Protein AF-A0A3P1XP24-F1 (afdb_monomer)

Structure (mmCIF, N/CA/C/O backbone):
data_AF-A0A3P1XP24-F1
#
_entry.id   AF-A0A3P1XP24-F1
#
loop_
_atom_site.group_PDB
_atom_site.id
_atom_site.type_symbol
_atom_site.label_atom_id
_atom_site.label_alt_id
_atom_site.label_comp_id
_atom_site.label_asym_id
_atom_site.label_entity_id
_atom_site.label_seq_id
_atom_site.pdbx_PDB_ins_code
_atom_site.Cartn_x
_atom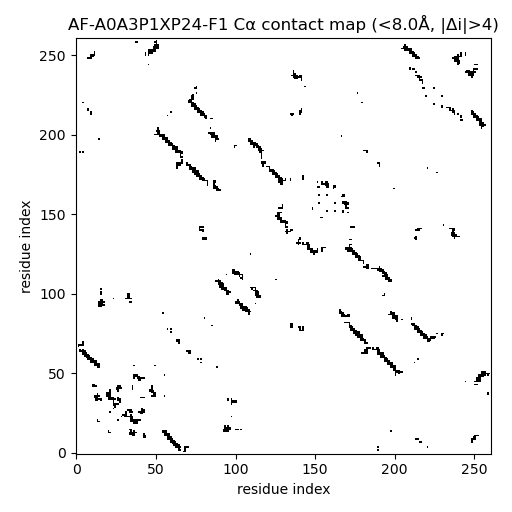_site.Cartn_y
_atom_site.Cartn_z
_atom_site.occupancy
_atom_site.B_iso_or_equiv
_atom_site.auth_seq_id
_atom_site.auth_comp_id
_atom_site.auth_asym_id
_atom_site.auth_atom_id
_atom_site.pdbx_PDB_model_num
ATOM 1 N N . MET A 1 1 ? 17.960 14.093 -18.325 1.00 39.25 1 MET A N 1
ATOM 2 C CA . MET A 1 1 ? 18.417 13.692 -16.977 1.00 39.25 1 MET A CA 1
ATOM 3 C C . MET A 1 1 ? 18.695 12.197 -17.023 1.00 39.25 1 MET A C 1
ATOM 5 O O . MET A 1 1 ? 17.823 11.461 -17.463 1.00 39.25 1 MET A O 1
ATOM 9 N N . VAL A 1 2 ? 19.906 11.766 -16.669 1.00 44.31 2 VAL A N 1
ATOM 10 C CA . VAL A 1 2 ? 20.265 10.343 -16.556 1.00 44.31 2 VAL A CA 1
ATOM 11 C C . VAL A 1 2 ? 20.116 9.990 -15.078 1.00 44.31 2 VAL A C 1
ATOM 13 O O . VAL A 1 2 ? 21.017 10.259 -14.292 1.00 44.31 2 VAL A O 1
ATOM 16 N N . SER A 1 3 ? 18.950 9.486 -14.683 1.00 55.28 3 SER A N 1
ATOM 17 C CA . SER A 1 3 ? 18.715 9.005 -13.317 1.00 55.28 3 SER A CA 1
ATOM 18 C C . SER A 1 3 ? 18.938 7.497 -13.276 1.00 55.28 3 SER A C 1
ATOM 20 O O . SER A 1 3 ? 18.581 6.792 -14.226 1.00 55.28 3 SER A O 1
ATOM 22 N N . ALA A 1 4 ? 19.549 6.999 -12.200 1.00 53.91 4 ALA A N 1
ATOM 23 C CA . ALA A 1 4 ? 19.631 5.563 -11.969 1.00 53.91 4 ALA A CA 1
ATOM 24 C C . ALA A 1 4 ? 18.207 4.993 -11.801 1.00 53.91 4 ALA A C 1
ATOM 26 O O . ALA A 1 4 ? 17.378 5.649 -11.163 1.00 53.91 4 ALA A O 1
ATOM 27 N N . PRO A 1 5 ? 17.898 3.813 -12.369 1.00 61.00 5 PRO A N 1
ATOM 28 C CA . PRO A 1 5 ? 16.648 3.129 -12.070 1.00 61.00 5 PRO A CA 1
ATOM 29 C C . PRO A 1 5 ? 16.632 2.756 -10.589 1.00 61.00 5 PRO A C 1
ATOM 31 O O . P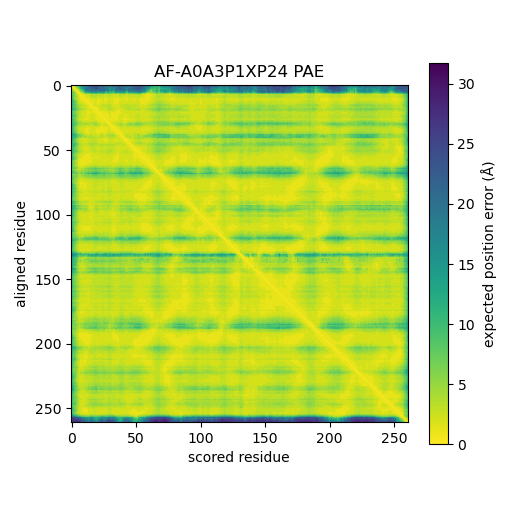RO A 1 5 ? 17.659 2.347 -10.040 1.00 61.00 5 PRO A O 1
ATOM 34 N N . GLY A 1 6 ? 15.479 2.882 -9.941 1.00 69.88 6 GLY A N 1
ATOM 35 C CA . GLY A 1 6 ? 15.371 2.497 -8.543 1.00 69.88 6 GLY A CA 1
ATOM 36 C C . GLY A 1 6 ? 14.717 3.517 -7.647 1.00 69.88 6 GLY A C 1
ATOM 37 O O . GLY A 1 6 ? 15.132 4.668 -7.560 1.00 69.88 6 GLY 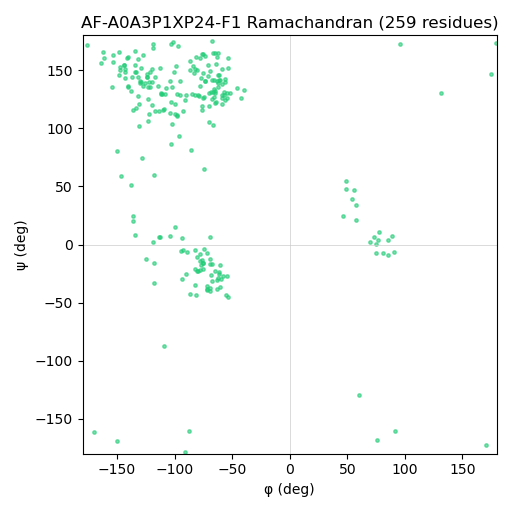A O 1
ATOM 38 N N . GLY A 1 7 ? 13.761 3.034 -6.873 1.00 86.44 7 GLY A N 1
ATOM 39 C CA . GLY A 1 7 ? 13.280 3.726 -5.700 1.00 86.44 7 GLY A CA 1
ATOM 40 C C . GLY A 1 7 ? 12.111 2.984 -5.094 1.00 86.44 7 GLY A C 1
ATOM 41 O O . GLY A 1 7 ? 11.306 2.362 -5.786 1.00 86.44 7 GLY A O 1
ATOM 42 N N . PHE A 1 8 ? 12.033 3.062 -3.780 1.00 94.19 8 PHE A N 1
ATOM 43 C CA . PHE A 1 8 ? 10.881 2.616 -3.035 1.00 94.19 8 PHE A CA 1
ATOM 44 C C . PHE A 1 8 ? 10.608 3.649 -1.959 1.00 94.19 8 PHE A C 1
ATOM 46 O O . PHE A 1 8 ? 11.518 4.098 -1.260 1.00 94.19 8 PHE A O 1
ATOM 53 N N . THR A 1 9 ? 9.358 4.064 -1.841 1.00 93.12 9 THR A N 1
ATOM 54 C CA . THR A 1 9 ? 8.937 4.895 -0.725 1.00 93.12 9 THR A CA 1
ATOM 55 C C . THR A 1 9 ? 7.537 4.514 -0.311 1.00 93.12 9 THR A C 1
ATOM 57 O O . THR A 1 9 ? 6.749 4.003 -1.104 1.00 93.12 9 THR A O 1
ATOM 60 N N . LYS A 1 10 ? 7.238 4.774 0.954 1.00 95.38 10 LYS A N 1
ATOM 61 C CA . LYS A 1 10 ? 5.957 4.452 1.547 1.00 95.38 10 LYS A CA 1
ATOM 62 C C . LYS A 1 10 ? 5.436 5.663 2.303 1.00 95.38 10 LYS A C 1
ATOM 64 O O . LYS A 1 10 ? 6.226 6.403 2.894 1.00 95.38 10 LYS A O 1
ATOM 69 N N . PHE A 1 11 ? 4.127 5.871 2.285 1.00 96.75 11 PHE A N 1
ATOM 70 C CA . PHE A 1 11 ? 3.465 6.950 3.019 1.00 96.75 11 PHE A CA 1
ATOM 71 C C . PHE A 1 11 ? 1.973 6.667 3.176 1.00 96.75 11 PHE A C 1
ATOM 73 O O . PHE A 1 11 ? 1.424 5.847 2.446 1.00 96.75 11 PHE A O 1
ATOM 80 N N . TYR A 1 12 ? 1.313 7.319 4.130 1.00 97.44 12 TYR A N 1
ATOM 81 C CA . TYR A 1 12 ? -0.151 7.320 4.171 1.00 97.44 12 TYR A CA 1
ATOM 82 C C . TYR A 1 12 ? -0.740 8.284 3.141 1.00 97.44 12 TYR A C 1
ATOM 84 O O . TYR A 1 12 ? -0.199 9.362 2.917 1.00 97.44 12 TYR A O 1
ATOM 92 N N . GLY A 1 13 ? -1.865 7.909 2.542 1.00 96.62 13 GLY A N 1
ATOM 93 C CA . GLY A 1 13 ? -2.656 8.718 1.618 1.00 96.62 13 GLY A CA 1
ATOM 94 C C . GLY A 1 13 ? -4.148 8.640 1.945 1.00 96.62 13 GLY A C 1
ATOM 95 O O . GLY A 1 13 ? -4.585 7.798 2.737 1.00 96.62 13 GLY A O 1
ATOM 96 N N . GLY A 1 14 ? -4.928 9.540 1.354 1.00 95.94 14 GLY A N 1
ATOM 97 C CA . GLY A 1 14 ? -6.386 9.468 1.374 1.00 95.94 14 GLY A CA 1
ATOM 98 C C . GLY A 1 14 ? -6.893 8.433 0.375 1.00 95.94 14 GLY A C 1
ATOM 99 O O . GLY A 1 14 ? -6.195 8.071 -0.569 1.00 95.94 14 GLY A O 1
ATOM 100 N N . VAL A 1 15 ? -8.130 7.970 0.539 1.00 95.44 15 VAL A N 1
ATOM 101 C CA . VAL A 1 15 ? -8.788 7.163 -0.498 1.00 95.44 15 VAL A CA 1
ATOM 102 C C . VAL A 1 15 ? -9.078 8.052 -1.709 1.00 95.44 15 VAL A C 1
ATOM 104 O O . VAL A 1 15 ? -9.617 9.143 -1.550 1.00 95.44 15 VAL A O 1
ATOM 107 N N . GLY A 1 16 ? -8.731 7.609 -2.920 1.00 94.06 16 GLY A N 1
ATOM 108 C CA . GLY A 1 16 ? -8.899 8.407 -4.138 1.00 94.06 16 GLY A CA 1
ATOM 109 C C . GLY A 1 16 ? -10.339 8.898 -4.331 1.00 94.06 16 GLY A C 1
ATOM 110 O O . GLY A 1 16 ? -11.277 8.103 -4.319 1.00 94.06 16 GLY A O 1
ATOM 111 N N . GLY A 1 17 ? -10.507 10.211 -4.511 1.00 90.69 17 GLY A N 1
ATOM 112 C CA . GLY A 1 17 ? -11.818 10.833 -4.735 1.00 90.69 17 GLY A CA 1
ATOM 113 C C . GLY A 1 17 ? -12.730 10.903 -3.504 1.00 90.69 17 GLY A C 1
ATOM 114 O O . GLY A 1 17 ? -13.882 11.304 -3.647 1.00 90.69 17 GLY A O 1
ATOM 115 N N . ALA A 1 18 ? -12.247 10.529 -2.314 1.00 92.94 18 ALA A N 1
ATOM 116 C CA . ALA A 1 18 ? -13.009 10.676 -1.080 1.00 92.94 18 ALA A CA 1
ATOM 117 C C . ALA A 1 18 ? -13.204 12.155 -0.710 1.00 92.94 18 ALA A C 1
ATOM 119 O O . ALA A 1 18 ? -12.305 12.986 -0.868 1.00 92.94 18 ALA A O 1
ATOM 120 N N . GLU A 1 19 ? -14.394 12.473 -0.204 1.00 90.25 19 GLU A N 1
ATOM 121 C CA . GLU A 1 19 ? -14.725 13.808 0.288 1.00 90.25 19 GLU A CA 1
ATOM 122 C C . GLU A 1 19 ? -13.840 14.195 1.482 1.00 90.25 19 GLU A C 1
ATOM 124 O O . GLU A 1 19 ? -13.438 13.353 2.286 1.00 90.25 19 GLU A O 1
ATOM 129 N N . GLY A 1 20 ? -13.507 15.484 1.585 1.00 90.69 20 GLY A N 1
ATOM 130 C CA . GLY A 1 20 ? -12.682 16.011 2.674 1.00 90.69 20 GLY A CA 1
ATOM 131 C C . GLY A 1 20 ? -11.190 15.682 2.564 1.00 90.69 20 GLY A C 1
ATOM 132 O O . GLY A 1 20 ? -10.420 16.099 3.429 1.00 90.69 20 GLY A O 1
ATOM 133 N N . ASN A 1 21 ? -10.759 14.971 1.516 1.00 94.44 21 ASN A N 1
ATOM 134 C CA . ASN A 1 21 ? -9.342 14.777 1.233 1.00 94.44 21 ASN A CA 1
ATOM 135 C C . ASN A 1 21 ? -8.612 16.117 1.089 1.00 94.44 21 ASN A C 1
ATOM 137 O O . ASN A 1 21 ? -9.101 17.071 0.478 1.00 94.44 21 ASN A O 1
ATOM 141 N N . VAL A 1 22 ? -7.379 16.147 1.585 1.00 94.88 22 VAL A N 1
ATOM 142 C CA . VAL A 1 22 ? -6.468 17.270 1.381 1.00 94.88 22 VAL A CA 1
ATOM 143 C C . VAL A 1 22 ? -5.938 17.199 -0.053 1.00 94.88 22 VAL A C 1
ATOM 145 O O . VAL A 1 22 ? -5.378 16.165 -0.430 1.00 94.88 22 VAL A O 1
ATOM 148 N N . PRO A 1 23 ? -6.056 18.268 -0.861 1.00 94.69 23 PRO A N 1
ATOM 149 C CA . PRO A 1 23 ? -5.620 18.232 -2.252 1.00 94.69 23 PRO A CA 1
ATOM 150 C C . PRO A 1 23 ? -4.145 17.838 -2.399 1.00 94.69 23 PRO A C 1
ATOM 152 O O . PRO A 1 23 ? -3.284 18.349 -1.678 1.00 94.69 23 PRO A O 1
ATOM 155 N N . ALA A 1 24 ? -3.817 17.020 -3.402 1.00 95.06 24 ALA A N 1
ATOM 156 C CA . ALA A 1 24 ? -2.445 16.568 -3.654 1.00 95.06 24 ALA A CA 1
ATOM 157 C C . ALA A 1 24 ? -1.405 17.698 -3.795 1.00 95.06 24 ALA A C 1
ATOM 159 O O . ALA A 1 24 ? -0.234 17.485 -3.504 1.00 95.06 24 ALA A O 1
ATOM 160 N N . ALA A 1 25 ? -1.802 18.901 -4.225 1.00 94.31 25 ALA A N 1
ATOM 161 C CA . ALA A 1 25 ? -0.897 20.055 -4.306 1.00 94.31 25 ALA A CA 1
ATOM 162 C C . ALA A 1 25 ? -0.432 20.558 -2.932 1.00 94.31 25 ALA A C 1
ATOM 164 O O . ALA A 1 25 ? 0.687 21.046 -2.800 1.00 94.31 25 ALA A O 1
ATOM 165 N N . GLN A 1 26 ? -1.279 20.407 -1.917 1.00 94.69 26 GLN A N 1
ATOM 166 C CA . GLN A 1 26 ? -0.963 20.725 -0.530 1.00 94.69 26 GLN A CA 1
ATOM 167 C C . GLN A 1 26 ? -0.289 19.537 0.161 1.00 94.69 26 GLN A C 1
ATOM 169 O O . GLN A 1 26 ? 0.694 19.717 0.874 1.00 94.69 26 GLN A O 1
ATOM 174 N N . PHE A 1 27 ? -0.787 18.322 -0.079 1.00 95.75 27 PHE A N 1
ATOM 175 C CA . PHE A 1 27 ? -0.263 17.120 0.563 1.00 95.75 27 PHE A CA 1
ATOM 176 C C . PHE A 1 27 ? 1.117 16.709 0.030 1.00 95.75 27 PHE A C 1
ATOM 178 O O . PHE A 1 27 ? 1.990 16.298 0.791 1.00 95.75 27 PHE A O 1
ATOM 185 N N . MET A 1 28 ? 1.346 16.855 -1.274 1.00 94.62 28 MET A N 1
ATOM 186 C CA . MET A 1 28 ? 2.616 16.575 -1.947 1.00 94.62 28 MET A CA 1
ATOM 187 C C . MET A 1 28 ? 3.039 17.782 -2.802 1.00 94.62 28 MET A C 1
ATOM 189 O O . MET A 1 28 ? 2.924 17.750 -4.035 1.00 94.62 28 MET A O 1
ATOM 193 N N . PRO A 1 29 ? 3.526 18.871 -2.174 1.00 92.88 29 PRO A N 1
ATOM 194 C CA . PRO A 1 29 ? 3.965 20.057 -2.901 1.00 92.88 29 PRO A CA 1
ATOM 195 C C . PRO A 1 29 ? 5.080 19.710 -3.894 1.00 92.88 29 PRO A C 1
ATOM 197 O O . PRO A 1 29 ? 6.085 19.106 -3.524 1.00 92.88 29 PRO A O 1
ATOM 200 N N . GLY A 1 30 ? 4.887 20.069 -5.165 1.00 88.94 30 GLY A N 1
ATOM 201 C CA . GLY A 1 30 ? 5.836 19.786 -6.251 1.00 88.94 30 GLY A CA 1
ATOM 202 C C . GLY A 1 30 ? 5.776 18.368 -6.837 1.00 88.94 30 GLY A C 1
ATOM 203 O O . GLY A 1 30 ? 6.409 18.122 -7.859 1.00 88.94 30 GLY A O 1
ATOM 204 N N . ASP A 1 31 ? 4.996 17.455 -6.250 1.00 87.88 31 ASP A N 1
ATOM 205 C CA . ASP A 1 31 ? 4.831 16.072 -6.722 1.00 87.88 31 ASP A CA 1
ATOM 206 C C . ASP A 1 31 ? 3.403 15.574 -6.446 1.00 87.88 31 ASP A C 1
ATOM 208 O O . ASP A 1 31 ? 3.175 14.628 -5.700 1.00 87.88 31 ASP A O 1
ATOM 212 N N . SER A 1 32 ? 2.404 16.267 -6.992 1.00 93.62 32 SER A N 1
ATOM 213 C CA . SER A 1 32 ? 0.984 16.113 -6.638 1.00 93.62 32 SER A CA 1
ATOM 214 C C . SER A 1 32 ? 0.336 14.834 -7.195 1.00 93.62 32 SER A C 1
ATOM 216 O O . SER A 1 32 ? -0.555 14.898 -8.042 1.00 93.62 32 SER A O 1
ATOM 218 N N . GLN A 1 33 ? 0.790 13.667 -6.730 1.00 94.44 33 GLN A N 1
ATOM 219 C CA . GLN A 1 33 ? 0.404 12.342 -7.240 1.00 94.44 33 GLN A CA 1
ATOM 220 C C . GLN A 1 33 ? -0.754 11.694 -6.477 1.00 94.44 33 GLN A C 1
ATOM 222 O O . GLN A 1 33 ? -1.479 10.887 -7.057 1.00 94.44 33 GLN A O 1
ATOM 227 N N . VAL A 1 34 ? -0.889 11.999 -5.186 1.00 95.81 34 VAL A N 1
ATOM 228 C CA . VAL A 1 34 ? -1.812 11.342 -4.251 1.00 95.81 34 VAL A CA 1
ATOM 229 C C . VAL A 1 34 ? -2.411 12.407 -3.335 1.00 95.81 34 VAL A C 1
ATOM 231 O O . VAL A 1 34 ? -1.689 13.286 -2.860 1.00 95.81 34 VAL A O 1
ATOM 234 N N . ASP A 1 35 ? -3.717 12.338 -3.096 1.00 95.50 35 ASP A N 1
ATOM 235 C CA . ASP A 1 35 ? -4.395 13.202 -2.131 1.00 95.50 35 ASP A CA 1
ATOM 236 C C . ASP A 1 35 ? -4.106 12.755 -0.685 1.00 95.50 35 ASP A C 1
ATOM 238 O O . ASP A 1 35 ? -3.924 11.569 -0.393 1.00 95.50 35 ASP A O 1
ATOM 242 N N . GLY A 1 36 ? -4.059 13.711 0.240 1.00 95.25 36 GLY A N 1
ATOM 243 C CA . GLY A 1 36 ? -3.894 13.429 1.664 1.00 95.25 36 GLY A CA 1
ATOM 244 C C . GLY A 1 36 ? -5.215 13.011 2.312 1.00 95.25 36 GLY A C 1
ATOM 245 O O . GLY A 1 36 ? -6.272 13.482 1.881 1.00 95.25 36 GLY A O 1
ATOM 246 N N . PRO A 1 37 ? -5.193 12.172 3.362 1.00 93.75 37 PRO A N 1
ATOM 247 C CA . PRO A 1 37 ? -6.411 11.876 4.102 1.00 93.75 37 PRO A CA 1
ATOM 248 C C . PRO A 1 37 ? -6.958 13.142 4.792 1.00 93.75 37 PRO A C 1
ATOM 250 O O . PRO A 1 37 ? -6.177 14.057 5.083 1.00 93.75 37 PRO A O 1
ATOM 253 N N . PRO A 1 38 ? -8.272 13.211 5.079 1.00 90.69 38 PRO A N 1
ATOM 254 C CA . PRO A 1 38 ? -8.875 14.320 5.814 1.00 90.69 38 PRO A CA 1
ATOM 255 C C . PRO A 1 38 ? -8.080 14.720 7.061 1.00 90.69 38 PRO A C 1
ATOM 257 O O . PRO A 1 38 ? -7.632 13.863 7.819 1.00 90.69 38 PRO A O 1
ATOM 260 N N . GLY A 1 39 ? -7.879 16.026 7.254 1.00 84.06 39 GLY A N 1
ATOM 261 C CA . GLY A 1 39 ? -7.116 16.572 8.385 1.00 84.06 39 GLY A CA 1
ATOM 262 C C . GLY A 1 39 ? -5.591 16.462 8.269 1.00 84.06 39 GLY A C 1
ATOM 263 O O . GLY A 1 39 ? -4.877 16.828 9.200 1.00 84.06 39 GLY A O 1
ATOM 264 N N . SER A 1 40 ? -5.067 15.974 7.144 1.00 89.75 40 SER A N 1
ATOM 265 C CA . SER A 1 40 ? -3.621 15.905 6.917 1.00 89.75 40 SER A CA 1
ATOM 266 C C . SER A 1 40 ? -3.000 17.255 6.573 1.00 89.75 40 SER A C 1
ATOM 268 O O . SER A 1 40 ? -3.665 18.211 6.182 1.00 89.75 40 SER A O 1
ATOM 270 N N . THR A 1 41 ? -1.679 17.320 6.689 1.00 88.31 41 THR A N 1
ATOM 271 C CA . THR A 1 41 ? -0.891 18.474 6.256 1.00 88.31 41 THR A CA 1
ATOM 272 C C . THR A 1 41 ? -0.093 18.099 5.018 1.00 88.31 41 THR A C 1
ATOM 274 O O . THR A 1 41 ? -0.564 18.255 3.896 1.00 88.31 41 THR A O 1
ATOM 277 N N . ILE A 1 42 ? 1.095 17.549 5.231 1.00 93.69 42 ILE A N 1
ATOM 278 C CA . ILE A 1 42 ? 2.074 17.209 4.207 1.00 93.69 42 ILE A CA 1
ATOM 279 C C . ILE A 1 42 ? 2.413 15.722 4.322 1.00 93.69 42 ILE A C 1
ATOM 281 O O . ILE A 1 42 ? 2.434 15.142 5.416 1.00 93.69 42 ILE A O 1
ATOM 285 N N . ARG A 1 43 ? 2.689 15.088 3.185 1.00 94.12 43 ARG A N 1
ATOM 286 C CA . ARG A 1 43 ? 3.117 13.692 3.084 1.00 94.12 43 ARG A CA 1
ATOM 287 C C . ARG A 1 43 ? 4.307 13.444 4.008 1.00 94.12 43 ARG A C 1
ATOM 289 O O . ARG A 1 43 ? 5.299 14.166 3.927 1.00 94.12 43 ARG A O 1
ATOM 296 N N . ARG A 1 44 ? 4.226 12.379 4.818 1.00 91.12 44 ARG A N 1
ATOM 297 C CA . ARG A 1 44 ? 5.280 11.965 5.765 1.00 91.12 44 ARG A CA 1
ATOM 298 C C . ARG A 1 44 ? 5.697 13.088 6.723 1.00 91.12 44 ARG A C 1
ATOM 300 O O . ARG A 1 44 ? 6.875 13.265 6.999 1.00 91.12 44 ARG A O 1
ATOM 307 N N . SER A 1 45 ? 4.736 13.877 7.202 1.00 91.06 45 SER A N 1
ATOM 308 C CA . SER A 1 45 ? 4.979 14.853 8.271 1.00 91.06 45 SER A CA 1
ATOM 309 C C . SER A 1 45 ? 5.070 14.198 9.653 1.00 91.06 45 SER A C 1
ATOM 311 O O . SER A 1 45 ? 5.508 14.843 10.602 1.00 91.06 45 SER A O 1
ATOM 313 N N . GLY A 1 46 ? 4.572 12.963 9.793 1.00 88.06 46 GLY A N 1
ATOM 314 C CA . GLY A 1 46 ? 4.404 12.274 11.073 1.00 88.06 46 GLY A CA 1
ATOM 315 C C . GLY A 1 46 ? 3.311 12.856 11.975 1.00 88.06 46 GLY A C 1
ATOM 316 O O . GLY A 1 46 ? 3.145 12.358 13.088 1.00 88.06 46 GLY A O 1
ATOM 317 N N . HIS A 1 47 ? 2.593 13.883 11.502 1.00 89.19 47 HIS A N 1
ATOM 318 C CA . HIS A 1 47 ? 1.538 14.612 12.217 1.00 89.19 47 HIS A CA 1
ATOM 319 C C . HIS A 1 47 ? 0.174 14.522 11.519 1.00 89.19 47 HIS A C 1
ATOM 321 O O . HIS A 1 47 ? -0.788 15.141 11.963 1.00 89.19 47 HIS A O 1
ATOM 327 N N . ASN A 1 48 ? 0.086 13.783 10.410 1.00 93.12 48 ASN A N 1
ATOM 328 C CA . ASN A 1 48 ? -1.194 13.509 9.768 1.00 93.12 48 ASN A CA 1
ATOM 329 C C . ASN A 1 48 ? -2.086 12.729 10.734 1.00 93.12 48 ASN A C 1
ATOM 331 O O . ASN A 1 48 ? -1.599 11.870 11.473 1.00 93.12 48 ASN A O 1
ATOM 335 N N . VAL A 1 49 ? -3.377 13.037 10.728 1.00 94.19 49 VAL A N 1
ATOM 336 C CA . VAL A 1 49 ? -4.349 12.456 11.653 1.00 94.19 49 VAL A CA 1
ATOM 337 C C . VAL A 1 49 ? -5.341 11.562 10.925 1.00 94.19 49 VAL A C 1
ATOM 339 O O . VAL A 1 49 ? -5.632 11.777 9.750 1.00 94.19 49 VAL A O 1
ATOM 342 N N . ALA A 1 50 ? -5.871 10.569 11.633 1.00 94.81 50 ALA A N 1
ATOM 343 C CA . ALA A 1 50 ? -6.998 9.778 11.161 1.00 94.81 50 ALA A CA 1
ATOM 344 C C . ALA A 1 50 ? -7.934 9.407 12.319 1.00 94.81 50 ALA A C 1
ATOM 346 O O . ALA A 1 50 ? -7.489 9.167 13.444 1.00 94.81 50 ALA A O 1
ATOM 347 N N . GLY A 1 51 ? -9.234 9.395 12.042 1.00 93.88 51 GLY A N 1
ATOM 348 C CA . GLY A 1 51 ? -10.285 9.175 13.029 1.00 93.88 51 GLY A CA 1
ATOM 349 C C . GLY A 1 51 ? -10.805 7.739 13.094 1.00 93.88 51 GLY A C 1
ATOM 350 O O . GLY A 1 51 ? -10.475 6.908 12.247 1.00 93.88 51 GLY A O 1
ATOM 351 N N . PRO A 1 52 ? -11.637 7.423 14.101 1.00 95.31 52 PRO A N 1
ATOM 352 C CA . PRO A 1 52 ? -12.193 6.086 14.294 1.00 95.31 52 PRO A CA 1
ATOM 353 C C . PRO A 1 52 ? -12.994 5.622 13.077 1.00 95.31 52 PRO A C 1
ATOM 355 O O . PRO A 1 52 ? -13.899 6.305 12.613 1.00 95.31 52 PRO A O 1
ATOM 358 N N . GLY A 1 53 ? -12.685 4.426 12.575 1.00 95.12 53 GLY A N 1
ATOM 359 C CA . GLY A 1 53 ? -13.383 3.824 11.440 1.00 95.12 53 GLY A CA 1
ATOM 360 C C . GLY A 1 53 ? -13.038 4.426 10.077 1.00 95.12 53 GLY A C 1
ATOM 361 O O . GLY A 1 53 ? -13.432 3.848 9.062 1.00 95.12 53 GLY A O 1
ATOM 362 N N . GLN A 1 54 ? -12.269 5.519 10.032 1.00 95.12 54 GLN A N 1
ATOM 363 C CA . GLN A 1 54 ? -11.772 6.096 8.789 1.00 95.12 54 GLN A CA 1
ATOM 364 C C . GLN A 1 54 ? -10.928 5.070 8.039 1.00 95.12 54 GLN A C 1
ATOM 366 O O . GLN A 1 54 ? -10.102 4.374 8.631 1.00 95.12 54 GLN A O 1
ATOM 371 N N . THR A 1 55 ? -11.110 4.998 6.723 1.00 96.56 55 THR A N 1
ATOM 372 C CA . THR A 1 55 ? -10.207 4.244 5.852 1.00 96.56 55 THR A CA 1
ATOM 373 C C . THR A 1 55 ? -9.206 5.194 5.215 1.00 96.56 55 THR A C 1
ATOM 375 O O . THR A 1 55 ? -9.578 6.217 4.643 1.00 96.56 55 THR A O 1
ATOM 378 N N . VAL A 1 56 ? -7.934 4.838 5.322 1.00 97.06 56 VAL A N 1
ATOM 379 C CA . VAL A 1 56 ? -6.805 5.494 4.662 1.00 97.06 56 VAL A CA 1
ATOM 380 C C . VAL A 1 56 ? -6.115 4.493 3.741 1.00 97.06 56 VAL A C 1
ATOM 382 O O . VAL A 1 56 ? -6.414 3.299 3.777 1.00 97.06 56 VAL A O 1
ATOM 385 N N . THR A 1 57 ? -5.156 4.948 2.943 1.00 98.00 57 THR A N 1
ATOM 386 C CA . THR A 1 57 ? -4.298 4.055 2.158 1.00 98.00 57 THR A CA 1
ATOM 387 C C . THR A 1 57 ? -2.871 4.073 2.692 1.00 98.00 57 THR A C 1
ATOM 389 O O . THR A 1 57 ? -2.288 5.150 2.807 1.00 98.00 57 THR A O 1
ATOM 392 N N . SER A 1 58 ? -2.268 2.910 2.948 1.00 98.06 58 SER A N 1
ATOM 393 C CA . SER A 1 58 ? -0.809 2.787 2.883 1.00 98.06 58 SER A CA 1
ATOM 394 C C . SER A 1 58 ? -0.416 2.725 1.412 1.00 98.06 58 SER A C 1
ATOM 396 O O . SER A 1 58 ? -0.842 1.826 0.688 1.00 98.06 58 SER A O 1
ATOM 398 N N . VAL A 1 59 ? 0.329 3.723 0.946 1.00 98.25 59 VAL A N 1
ATOM 399 C CA . VAL A 1 59 ? 0.782 3.821 -0.441 1.00 98.25 59 VAL A CA 1
ATOM 400 C C . VAL A 1 59 ? 2.222 3.348 -0.518 1.00 98.25 59 VAL A C 1
ATOM 402 O O . VAL A 1 59 ? 3.103 3.938 0.110 1.00 98.25 59 VAL A O 1
ATOM 405 N N . LEU A 1 60 ? 2.460 2.320 -1.329 1.00 98.44 60 LEU A N 1
ATOM 406 C CA . LEU A 1 60 ? 3.778 1.864 -1.745 1.00 98.44 60 LEU A CA 1
ATOM 407 C C . LEU A 1 60 ? 4.062 2.409 -3.145 1.00 98.44 60 LEU A C 1
ATOM 409 O O . LEU A 1 60 ? 3.420 2.020 -4.121 1.00 98.44 60 LEU A O 1
ATOM 413 N N . LEU A 1 61 ? 5.022 3.323 -3.241 1.00 96.81 61 LEU A N 1
ATOM 414 C CA . LEU A 1 61 ? 5.501 3.870 -4.502 1.00 96.81 61 LEU A CA 1
ATOM 415 C C . LEU A 1 61 ? 6.775 3.131 -4.913 1.00 96.81 61 LEU A C 1
ATOM 417 O O . LEU A 1 61 ? 7.829 3.290 -4.294 1.00 96.81 61 LEU A O 1
ATOM 421 N N . LEU A 1 62 ? 6.659 2.352 -5.984 1.00 96.44 62 LEU A N 1
ATOM 422 C CA . LEU A 1 62 ? 7.768 1.720 -6.683 1.00 96.44 62 LEU A CA 1
ATOM 423 C C . LEU A 1 62 ? 8.196 2.603 -7.860 1.00 96.44 62 LEU A C 1
ATOM 425 O O . LEU A 1 62 ? 7.372 3.004 -8.685 1.00 96.44 62 LEU A O 1
ATOM 429 N N . VAL A 1 63 ? 9.491 2.901 -7.936 1.00 94.06 63 VAL A N 1
ATOM 430 C CA . VAL A 1 63 ? 10.082 3.749 -8.974 1.00 94.06 63 VAL A CA 1
ATOM 431 C C . VAL A 1 63 ? 10.918 2.894 -9.919 1.00 94.06 63 VAL A C 1
ATOM 433 O O . VAL A 1 63 ? 11.917 2.303 -9.513 1.00 94.06 63 VAL A O 1
ATOM 436 N N . GLY A 1 64 ? 10.502 2.845 -11.182 1.00 90.31 64 GLY A N 1
ATOM 437 C CA . GLY A 1 64 ? 11.189 2.154 -12.266 1.00 90.31 64 GLY A CA 1
ATOM 438 C C . GLY A 1 64 ? 12.240 3.017 -12.970 1.00 90.31 64 GLY A C 1
ATOM 439 O O . GLY A 1 64 ? 12.726 4.019 -12.446 1.00 90.31 64 GLY A O 1
ATOM 440 N N . SER A 1 65 ? 12.603 2.613 -14.185 1.00 86.88 65 SER A N 1
ATOM 441 C CA . SER A 1 65 ? 13.531 3.335 -15.064 1.00 86.88 65 SER A CA 1
ATOM 442 C C . SER A 1 65 ? 12.867 4.480 -15.842 1.00 86.88 65 SER A C 1
ATOM 444 O O . SER A 1 65 ? 11.653 4.499 -16.027 1.00 86.88 65 SER A O 1
ATOM 446 N N . GLY A 1 66 ? 13.678 5.411 -16.355 1.00 87.75 66 GLY A N 1
ATOM 447 C CA . GLY A 1 66 ? 13.294 6.350 -17.421 1.00 87.75 66 GLY A CA 1
ATOM 448 C C . GLY A 1 66 ? 13.883 5.927 -18.774 1.00 87.75 66 GLY A C 1
ATOM 449 O O . GLY A 1 66 ? 14.706 5.015 -18.818 1.00 87.75 66 GLY A O 1
ATOM 450 N N . ILE A 1 67 ? 13.506 6.598 -19.872 1.00 86.88 67 ILE A N 1
ATOM 451 C CA . ILE A 1 67 ? 13.861 6.178 -21.252 1.00 86.88 67 ILE A CA 1
ATOM 452 C C . ILE A 1 67 ? 15.364 5.984 -21.444 1.00 86.88 67 ILE A C 1
ATOM 454 O O . ILE A 1 67 ? 15.787 4.991 -22.027 1.00 86.88 67 ILE A O 1
ATOM 458 N N . ALA A 1 68 ? 16.173 6.925 -20.949 1.00 84.06 68 ALA A N 1
ATOM 459 C CA . ALA A 1 68 ? 17.616 6.920 -21.182 1.00 84.06 68 ALA A CA 1
ATOM 460 C C . ALA A 1 68 ? 18.317 5.668 -20.623 1.00 84.06 68 ALA A C 1
ATOM 462 O O . ALA A 1 68 ? 19.369 5.297 -21.126 1.00 84.06 68 ALA A O 1
ATOM 463 N N . ASN A 1 69 ? 17.726 5.028 -19.607 1.00 82.81 69 ASN A N 1
ATOM 464 C CA . ASN A 1 69 ? 18.251 3.843 -18.932 1.00 82.81 69 ASN A CA 1
ATOM 465 C C . ASN A 1 69 ? 17.119 2.836 -18.675 1.00 82.81 69 ASN A C 1
ATOM 467 O O . ASN A 1 69 ? 16.911 2.431 -17.528 1.00 82.81 69 ASN A O 1
ATOM 471 N N . SER A 1 70 ? 16.343 2.498 -19.713 1.00 88.06 70 SER A N 1
ATOM 472 C CA . SER A 1 70 ? 15.242 1.537 -19.583 1.00 88.06 70 SER A CA 1
ATOM 473 C C . SER A 1 70 ? 15.758 0.205 -19.041 1.00 88.06 70 SER A C 1
ATOM 475 O O . SER A 1 70 ? 16.697 -0.375 -19.587 1.00 88.06 70 SER A O 1
ATOM 477 N N . ALA A 1 71 ? 15.164 -0.247 -17.943 1.00 89.56 71 ALA A N 1
ATOM 478 C CA . ALA A 1 71 ? 15.558 -1.458 -17.252 1.00 89.56 71 ALA A CA 1
ATOM 479 C C . ALA A 1 71 ? 14.325 -2.070 -16.572 1.00 89.56 71 ALA A C 1
ATOM 481 O O . ALA A 1 71 ? 14.122 -1.851 -15.380 1.00 89.56 71 ALA A O 1
ATOM 482 N N . PRO A 1 72 ? 13.461 -2.801 -17.295 1.00 91.19 72 PRO A N 1
ATOM 483 C CA . PRO A 1 72 ? 12.320 -3.476 -16.682 1.00 91.19 72 PRO A CA 1
ATOM 484 C C . PRO A 1 72 ? 12.784 -4.567 -15.714 1.00 91.19 72 PRO A C 1
ATOM 486 O O . PRO A 1 72 ? 13.941 -4.997 -15.732 1.00 91.19 72 PRO A O 1
ATOM 489 N N . GLY A 1 73 ? 11.884 -5.046 -14.863 1.00 94.38 73 GLY A N 1
ATOM 490 C CA . GLY A 1 73 ? 12.277 -5.953 -13.792 1.00 94.38 73 GLY A CA 1
ATOM 491 C C . GLY A 1 73 ? 11.131 -6.602 -13.034 1.00 94.38 73 GLY A C 1
ATOM 492 O O . GLY A 1 73 ? 9.993 -6.641 -13.500 1.00 94.38 73 GLY A O 1
ATOM 493 N N . GLN A 1 74 ? 11.449 -7.099 -11.843 1.00 96.75 74 GLN A N 1
ATOM 494 C CA . GLN A 1 74 ? 10.478 -7.615 -10.878 1.00 96.75 74 GLN A CA 1
ATOM 495 C C . GLN A 1 74 ? 10.775 -7.059 -9.487 1.00 96.75 74 GLN A C 1
ATOM 497 O O . GLN A 1 74 ? 11.936 -6.823 -9.128 1.00 96.75 74 GLN A O 1
ATOM 502 N N . ALA A 1 75 ? 9.719 -6.878 -8.706 1.00 97.06 75 ALA A N 1
ATOM 503 C CA . ALA A 1 75 ? 9.773 -6.414 -7.335 1.00 97.06 75 ALA A CA 1
ATOM 504 C C . ALA A 1 75 ? 8.879 -7.263 -6.432 1.00 97.06 75 ALA A C 1
ATOM 506 O O . ALA A 1 75 ? 7.820 -7.740 -6.837 1.00 97.06 75 ALA A O 1
ATOM 507 N N . LEU A 1 76 ? 9.306 -7.400 -5.183 1.00 97.50 76 LEU A N 1
ATOM 508 C CA . LEU A 1 76 ? 8.492 -7.866 -4.078 1.00 97.50 76 LEU A CA 1
ATOM 509 C C . LEU A 1 76 ? 8.408 -6.720 -3.073 1.00 97.50 76 LEU A C 1
ATOM 511 O O . LEU A 1 76 ? 9.425 -6.300 -2.519 1.00 97.50 76 LEU A O 1
ATOM 515 N N . LEU A 1 77 ? 7.203 -6.198 -2.882 1.00 98.06 77 LEU A N 1
ATOM 516 C CA . LEU A 1 77 ? 6.904 -5.114 -1.955 1.00 98.06 77 LEU A CA 1
ATOM 517 C C . LEU A 1 77 ? 6.231 -5.704 -0.722 1.00 98.06 77 LEU A C 1
ATOM 519 O O . LEU A 1 77 ? 5.400 -6.597 -0.853 1.00 98.06 77 LEU A O 1
ATOM 523 N N . CYS A 1 78 ? 6.562 -5.194 0.453 1.00 97.56 78 CYS A N 1
ATOM 524 C CA . CYS A 1 78 ? 5.970 -5.599 1.717 1.00 97.56 78 CYS A CA 1
ATOM 525 C C . CYS A 1 78 ? 5.430 -4.376 2.448 1.00 97.56 78 CYS A C 1
ATOM 527 O O . CYS A 1 78 ? 6.100 -3.343 2.486 1.00 97.56 78 CYS A O 1
ATOM 529 N N . ASP A 1 79 ? 4.261 -4.520 3.059 1.00 98.50 79 ASP A N 1
ATOM 530 C CA . ASP A 1 79 ? 3.702 -3.569 4.013 1.00 98.50 79 ASP A CA 1
ATOM 531 C C . ASP A 1 79 ? 3.258 -4.322 5.271 1.00 98.50 79 ASP A C 1
ATOM 533 O O . ASP A 1 79 ? 2.712 -5.425 5.180 1.00 98.50 79 ASP A O 1
ATOM 537 N N . ALA A 1 80 ? 3.525 -3.738 6.435 1.00 98.00 80 ALA A N 1
ATOM 538 C CA . ALA A 1 80 ? 3.282 -4.326 7.746 1.00 98.00 80 ALA A CA 1
ATOM 539 C C . ALA A 1 80 ? 2.757 -3.262 8.715 1.00 98.00 80 ALA A C 1
ATOM 541 O O . ALA A 1 80 ? 3.289 -2.150 8.772 1.00 98.00 80 ALA A O 1
ATOM 542 N N . TRP A 1 81 ? 1.730 -3.566 9.502 1.00 98.06 81 TRP A N 1
ATOM 543 C CA . TRP A 1 81 ? 1.137 -2.621 10.457 1.00 98.06 81 TRP A CA 1
ATOM 544 C C . TRP A 1 81 ? 0.745 -3.299 11.767 1.00 98.06 81 TRP A C 1
ATOM 546 O O . TRP A 1 81 ? 0.558 -4.513 11.840 1.00 98.06 81 TRP A O 1
ATOM 556 N N . ASP A 1 82 ? 0.578 -2.487 12.809 1.00 97.12 82 ASP A N 1
ATOM 557 C CA . ASP A 1 82 ? -0.007 -2.947 14.067 1.00 97.12 82 ASP A CA 1
ATOM 558 C C . ASP A 1 82 ? -1.507 -3.222 13.871 1.00 97.12 82 ASP A C 1
ATOM 560 O O . ASP A 1 82 ? -2.325 -2.297 13.770 1.00 97.12 82 ASP A O 1
ATOM 564 N N . ASN A 1 83 ? -1.882 -4.502 13.804 1.00 96.00 83 ASN A N 1
ATOM 565 C CA . ASN A 1 83 ? -3.262 -4.925 13.569 1.00 96.00 83 ASN A CA 1
ATOM 566 C C . ASN A 1 83 ? -4.198 -4.698 14.772 1.00 96.00 83 ASN A C 1
ATOM 568 O O . ASN A 1 83 ? -5.423 -4.790 14.641 1.00 96.00 83 ASN A O 1
ATOM 572 N N . ASN A 1 84 ? -3.657 -4.301 15.930 1.00 96.38 84 ASN A N 1
ATOM 573 C CA . ASN A 1 84 ? -4.462 -3.783 17.034 1.00 96.38 84 ASN A CA 1
ATOM 574 C C . ASN A 1 84 ? -4.925 -2.344 16.798 1.00 96.38 84 ASN A C 1
ATOM 576 O O . ASN A 1 84 ? -5.814 -1.882 17.513 1.00 96.38 84 ASN A O 1
ATOM 580 N N . LYS A 1 85 ? -4.358 -1.646 15.809 1.00 98.00 85 LYS A N 1
ATOM 581 C CA . LYS A 1 85 ? -4.640 -0.236 15.508 1.00 98.00 85 LYS A CA 1
ATOM 582 C C . LYS A 1 85 ? -5.236 -0.018 14.127 1.00 98.00 85 LYS A C 1
ATOM 584 O O . LYS A 1 85 ? -6.059 0.879 13.950 1.00 98.00 85 LYS A O 1
ATOM 589 N N . LEU A 1 86 ? -4.849 -0.842 13.162 1.00 98.38 86 LEU A N 1
ATOM 590 C CA . LEU A 1 86 ? -5.278 -0.754 11.770 1.00 98.38 86 LEU A CA 1
ATOM 591 C C . LEU A 1 86 ? -5.766 -2.123 11.295 1.00 98.38 86 LEU A C 1
ATOM 593 O O . LEU A 1 86 ? -5.180 -3.147 11.627 1.00 98.38 86 LEU A O 1
ATOM 597 N N . ASN A 1 87 ? -6.833 -2.169 10.507 1.00 98.56 87 ASN A N 1
ATOM 598 C CA . ASN A 1 87 ? -7.329 -3.412 9.916 1.00 98.56 87 ASN A CA 1
ATOM 599 C C . ASN A 1 87 ? -7.360 -3.290 8.398 1.00 98.56 87 ASN A C 1
ATOM 601 O O . ASN A 1 87 ? -7.746 -2.246 7.873 1.00 98.56 87 ASN A O 1
ATOM 605 N N . LEU A 1 88 ? -6.983 -4.357 7.694 1.00 98.81 88 LEU A N 1
ATOM 606 C CA . LEU A 1 88 ? -7.100 -4.390 6.241 1.00 98.81 88 LEU A CA 1
ATOM 607 C C . LEU A 1 88 ? -8.579 -4.270 5.857 1.00 98.81 88 LEU A C 1
ATOM 609 O O . LEU A 1 88 ? -9.424 -4.931 6.458 1.00 98.81 88 LEU A O 1
ATOM 613 N N . HIS A 1 89 ? -8.895 -3.439 4.866 1.00 98.69 89 HIS A N 1
ATOM 614 C CA . HIS A 1 89 ? -10.278 -3.142 4.502 1.00 98.69 89 HIS A CA 1
ATOM 615 C C . HIS A 1 89 ? -10.506 -3.276 2.991 1.00 98.69 89 HIS A C 1
ATOM 617 O O . HIS A 1 89 ? -10.150 -2.404 2.197 1.00 98.69 89 HIS A O 1
ATOM 623 N N . ALA A 1 90 ? -11.112 -4.387 2.576 1.00 98.50 90 ALA A N 1
ATOM 624 C CA . ALA A 1 90 ? -11.641 -4.542 1.227 1.00 98.50 90 ALA A CA 1
ATOM 625 C C . ALA A 1 90 ? -12.916 -3.716 1.055 1.00 98.50 90 ALA A C 1
ATOM 627 O O . ALA A 1 90 ? -13.757 -3.648 1.944 1.00 98.50 90 ALA A O 1
ATOM 628 N N . GLY A 1 91 ? -13.059 -3.105 -0.114 1.00 96.62 91 GLY A N 1
ATOM 629 C CA . GLY A 1 91 ? -14.194 -2.258 -0.440 1.00 96.62 91 GLY A CA 1
ATOM 630 C C . GLY A 1 91 ? -14.059 -1.677 -1.839 1.00 96.62 91 GLY A C 1
ATOM 631 O O . GLY A 1 91 ? -13.031 -1.845 -2.500 1.00 96.62 91 GLY A O 1
ATOM 632 N N . ASN A 1 92 ? -15.106 -0.995 -2.302 1.00 96.69 92 ASN A N 1
ATOM 633 C CA . ASN A 1 92 ? -15.094 -0.256 -3.563 1.00 96.69 92 ASN A CA 1
ATOM 634 C C . ASN A 1 92 ? -14.530 1.150 -3.334 1.00 96.69 92 ASN A C 1
ATOM 636 O O . ASN A 1 92 ? -15.268 2.119 -3.175 1.00 96.69 92 ASN A O 1
ATOM 640 N N . TRP A 1 93 ? -13.206 1.242 -3.300 1.00 96.25 93 TRP A N 1
ATOM 641 C CA . TRP A 1 93 ? -12.474 2.487 -3.128 1.00 96.25 93 TRP A CA 1
ATOM 642 C C . TRP A 1 93 ? -12.346 3.205 -4.470 1.00 96.25 93 TRP A C 1
ATOM 644 O O . TRP A 1 93 ? -11.950 2.610 -5.479 1.00 96.25 93 TRP A O 1
ATOM 654 N N . GLY A 1 94 ? -12.726 4.483 -4.475 1.00 91.81 94 GLY A N 1
ATOM 655 C CA . GLY A 1 94 ? -12.769 5.317 -5.669 1.00 91.81 94 GLY A CA 1
ATOM 656 C C . GLY A 1 94 ? -11.395 5.622 -6.266 1.00 91.81 94 GLY A C 1
ATOM 657 O O . GLY A 1 94 ? -10.344 5.278 -5.723 1.00 91.81 94 GLY A O 1
ATOM 658 N N . LYS A 1 95 ? -11.425 6.300 -7.415 1.00 94.50 95 LYS A N 1
ATOM 659 C CA . LYS A 1 95 ? -10.245 6.889 -8.053 1.00 94.50 95 LYS A CA 1
ATOM 660 C C . LYS A 1 95 ? -10.177 8.389 -7.764 1.00 94.50 95 LYS A C 1
ATOM 662 O O . LYS A 1 95 ? -11.205 9.052 -7.660 1.00 94.50 95 LYS A O 1
ATOM 667 N N . GLY A 1 96 ? -8.967 8.925 -7.689 1.00 91.69 96 GLY A N 1
ATOM 668 C CA . GLY A 1 96 ? -8.689 10.357 -7.702 1.00 91.69 96 GLY A CA 1
ATOM 669 C C . GLY A 1 96 ? -8.453 10.897 -9.116 1.00 91.69 96 GLY A C 1
ATOM 670 O O . GLY A 1 96 ? -8.505 10.175 -10.113 1.00 91.69 96 GLY A O 1
ATOM 671 N N . SER A 1 97 ? -8.155 12.194 -9.199 1.00 87.75 97 SER A N 1
ATOM 672 C CA . SER A 1 97 ? -7.793 12.881 -10.451 1.00 87.75 97 SER A CA 1
ATOM 673 C C . SER A 1 97 ? -6.289 12.855 -10.748 1.00 87.75 97 SER A C 1
ATOM 675 O O . SER A 1 97 ? -5.853 13.305 -11.808 1.00 87.75 97 SER A O 1
ATOM 677 N N . ARG A 1 98 ? -5.480 12.348 -9.810 1.00 93.69 98 ARG A N 1
ATOM 678 C CA . ARG A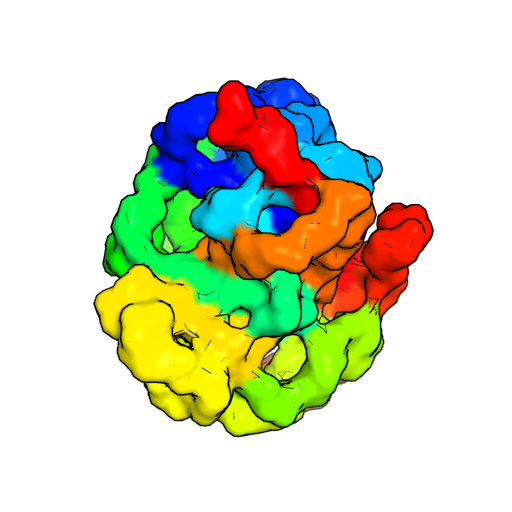 1 98 ? -4.017 12.322 -9.888 1.00 93.69 98 ARG A CA 1
ATOM 679 C C . ARG A 1 98 ? -3.495 10.967 -10.341 1.00 93.69 98 ARG A C 1
ATOM 681 O O . ARG A 1 98 ? -4.118 9.932 -10.114 1.00 93.69 98 ARG A O 1
ATOM 688 N N . SER A 1 99 ? -2.316 10.966 -10.956 1.00 93.19 99 SER A N 1
ATOM 689 C CA . SER A 1 99 ? -1.705 9.775 -11.556 1.00 93.19 99 SER A CA 1
ATOM 690 C C . SER A 1 99 ? -1.453 8.638 -10.573 1.00 93.19 99 SER A C 1
ATOM 692 O O . SER A 1 99 ? -1.517 7.488 -10.997 1.00 93.19 99 SER A O 1
ATOM 694 N N . GLY A 1 100 ? -1.214 8.929 -9.290 1.00 95.50 100 GLY A N 1
ATOM 695 C CA . GLY A 1 100 ? -1.033 7.915 -8.248 1.00 95.50 100 GLY A CA 1
ATOM 696 C C . GLY A 1 100 ? -2.329 7.276 -7.743 1.00 95.50 100 GLY A C 1
ATOM 697 O O . GLY A 1 100 ? -2.274 6.289 -7.010 1.00 95.50 100 GLY A O 1
ATOM 698 N N . GLN A 1 101 ? -3.489 7.801 -8.152 1.00 96.25 101 GLN A N 1
ATOM 699 C CA . GLN A 1 101 ? -4.814 7.341 -7.716 1.00 96.25 101 GLN A CA 1
ATOM 700 C C . GLN A 1 101 ? -5.824 7.216 -8.869 1.00 96.25 101 GLN A C 1
ATOM 702 O O . GLN A 1 101 ? -7.028 7.221 -8.637 1.00 96.25 101 GLN A O 1
ATOM 707 N N . LYS A 1 102 ? -5.370 7.114 -10.121 1.00 95.19 102 LYS A N 1
ATOM 708 C CA . LYS A 1 102 ? -6.245 7.054 -11.307 1.00 95.19 102 LYS A CA 1
ATOM 709 C C . LYS A 1 102 ? -7.084 5.771 -11.418 1.00 95.19 102 LYS A C 1
ATOM 711 O O . LYS A 1 102 ? -8.050 5.751 -12.183 1.00 95.19 102 LYS A O 1
ATOM 716 N N . PHE A 1 103 ? -6.732 4.719 -10.682 1.00 96.69 103 PHE A N 1
ATOM 717 C CA . PHE A 1 103 ? -7.381 3.413 -10.742 1.00 96.69 103 PHE A CA 1
ATOM 718 C C . PHE A 1 103 ? -8.147 3.098 -9.443 1.00 96.69 103 PHE A C 1
ATOM 720 O O . PHE A 1 103 ? -7.579 3.221 -8.352 1.00 96.69 103 PHE A O 1
ATOM 727 N N . PRO A 1 104 ? -9.426 2.683 -9.539 1.00 97.25 104 PRO A N 1
ATOM 728 C CA . PRO A 1 104 ? -10.212 2.262 -8.382 1.00 97.25 104 PRO A CA 1
ATOM 729 C C . PRO A 1 104 ? -9.794 0.864 -7.901 1.00 97.25 104 PRO A C 1
ATOM 731 O O . PRO A 1 104 ? -9.179 0.097 -8.644 1.00 97.25 104 PRO A O 1
ATOM 734 N N . SER A 1 105 ? -10.181 0.498 -6.678 1.00 97.94 105 SER A N 1
ATOM 735 C CA . SER A 1 105 ? -9.819 -0.807 -6.102 1.00 97.94 105 SER A CA 1
ATOM 736 C C . SER A 1 105 ? -10.606 -1.992 -6.661 1.00 97.94 105 SER A C 1
ATOM 738 O O . SER A 1 105 ? -10.160 -3.133 -6.533 1.00 97.94 105 SER A O 1
ATOM 740 N N . ASN A 1 106 ? -11.782 -1.744 -7.251 1.00 96.62 106 ASN A N 1
ATOM 741 C CA . ASN A 1 106 ? -12.707 -2.775 -7.739 1.00 96.62 106 ASN A CA 1
ATOM 742 C C . ASN A 1 106 ? -12.980 -3.873 -6.690 1.00 96.62 106 ASN A C 1
ATOM 744 O O . ASN A 1 106 ? -12.866 -5.064 -6.974 1.00 96.62 106 ASN A O 1
ATOM 748 N N . GLY A 1 107 ? -13.274 -3.463 -5.454 1.00 97.38 107 GLY A N 1
ATOM 749 C CA . GLY A 1 107 ? -13.604 -4.360 -4.343 1.00 97.38 107 GLY A CA 1
ATOM 750 C C . GLY A 1 107 ? -12.396 -4.916 -3.582 1.00 97.38 107 GLY A C 1
ATOM 751 O O . GLY A 1 107 ? -12.573 -5.521 -2.527 1.00 97.38 107 GLY A O 1
ATOM 752 N N . LYS A 1 108 ? -11.166 -4.716 -4.070 1.00 98.25 108 LYS A N 1
ATOM 753 C CA . LYS A 1 108 ? -9.952 -5.251 -3.434 1.00 98.25 108 LYS A CA 1
ATOM 754 C C . LYS A 1 108 ? -9.471 -4.364 -2.285 1.00 98.25 108 LYS A C 1
ATOM 756 O O . LYS A 1 108 ? -9.624 -3.147 -2.316 1.00 98.25 108 LYS A O 1
ATOM 761 N N . ALA A 1 109 ? -8.818 -4.969 -1.293 1.00 98.25 109 ALA A N 1
ATOM 762 C CA . ALA A 1 109 ? -8.121 -4.221 -0.242 1.00 98.25 109 ALA A CA 1
ATOM 763 C C . ALA A 1 109 ? -6.747 -3.693 -0.691 1.00 98.25 109 ALA A C 1
ATOM 765 O O . ALA A 1 109 ? -6.233 -2.740 -0.116 1.00 98.25 109 ALA A O 1
ATOM 766 N N . VAL A 1 110 ? -6.152 -4.323 -1.709 1.00 98.75 110 VAL A N 1
ATOM 767 C CA . VAL A 1 110 ? -4.831 -3.993 -2.255 1.00 98.75 110 VAL A CA 1
ATOM 768 C C . VAL A 1 110 ? -4.943 -3.910 -3.768 1.00 98.75 110 VAL A C 1
ATOM 770 O O . VAL A 1 110 ? -5.457 -4.838 -4.399 1.00 98.75 110 VAL A O 1
ATOM 773 N N . TRP A 1 111 ? -4.487 -2.809 -4.357 1.00 98.44 111 TRP A N 1
ATOM 774 C CA . TRP A 1 111 ? -4.567 -2.598 -5.799 1.00 98.44 111 TRP A CA 1
ATOM 775 C C . TRP A 1 111 ? -3.471 -1.660 -6.300 1.00 98.44 111 TRP A C 1
ATOM 777 O O . TRP A 1 111 ? -2.958 -0.825 -5.554 1.00 98.44 111 TRP A O 1
ATOM 787 N N . LEU A 1 112 ? -3.147 -1.769 -7.589 1.00 98.19 112 LEU A N 1
ATOM 788 C CA . LEU A 1 112 ? -2.451 -0.707 -8.309 1.00 98.19 112 LEU A CA 1
ATOM 789 C C . LEU A 1 112 ? -3.394 0.500 -8.393 1.00 98.19 112 LEU A C 1
ATOM 791 O O . LEU A 1 112 ? -4.329 0.492 -9.190 1.00 98.19 112 LEU A O 1
ATOM 795 N N . SER A 1 113 ? -3.172 1.523 -7.572 1.00 98.12 113 SER A N 1
ATOM 796 C CA . SER A 1 113 ? -3.996 2.734 -7.544 1.00 98.12 113 SER A CA 1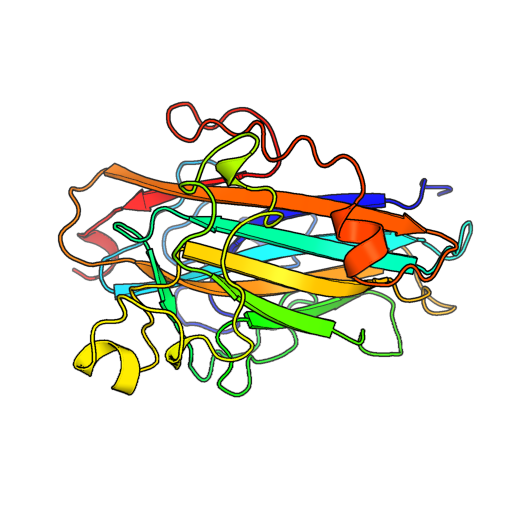
ATOM 797 C C . SER A 1 113 ? -3.613 3.726 -8.627 1.00 98.12 113 SER A C 1
ATOM 799 O O . SER A 1 113 ? -4.418 4.572 -9.008 1.00 98.12 113 SER A O 1
ATOM 801 N N . GLY A 1 114 ? -2.400 3.632 -9.159 1.00 97.00 114 GLY A N 1
ATOM 802 C CA . GLY A 1 114 ? -1.964 4.539 -10.197 1.00 97.00 114 GLY A CA 1
ATOM 803 C C . GLY A 1 114 ? -0.592 4.229 -10.758 1.00 97.00 114 GLY A C 1
ATOM 804 O O . GLY A 1 114 ? 0.143 3.378 -10.264 1.00 97.00 114 GLY A O 1
ATOM 805 N N . SER A 1 115 ? -0.257 4.945 -11.821 1.00 95.19 115 SER A N 1
ATOM 806 C CA . SER A 1 115 ? 1.013 4.819 -12.519 1.00 95.19 115 SER A CA 1
ATOM 807 C C . SER A 1 115 ? 1.284 6.013 -13.431 1.00 95.19 115 SER A C 1
ATOM 809 O O . SER A 1 115 ? 0.355 6.687 -13.895 1.00 95.19 115 SER A O 1
ATOM 811 N N . THR A 1 116 ? 2.557 6.256 -13.724 1.00 93.31 116 THR A N 1
ATOM 812 C CA . THR A 1 116 ? 3.011 7.247 -14.707 1.00 93.31 116 THR A CA 1
ATOM 813 C C . THR A 1 116 ? 3.896 6.585 -15.754 1.00 93.31 116 THR A C 1
ATOM 815 O O . THR A 1 116 ? 4.681 5.693 -15.442 1.00 93.31 116 THR A O 1
ATOM 818 N N . TYR A 1 117 ? 3.783 7.065 -16.995 1.00 91.81 117 TYR A N 1
ATOM 819 C CA . TYR A 1 117 ? 4.701 6.740 -18.088 1.00 91.81 117 TYR A CA 1
ATOM 820 C C . TYR A 1 117 ? 4.840 5.249 -18.431 1.00 91.81 117 TYR A C 1
ATOM 822 O O . TYR A 1 117 ? 5.914 4.835 -18.855 1.00 91.81 117 TYR A O 1
ATOM 830 N N . ILE A 1 118 ? 3.768 4.465 -18.298 1.00 91.00 118 ILE A N 1
ATOM 831 C CA . ILE A 1 118 ? 3.687 3.067 -18.753 1.00 91.00 118 ILE A CA 1
ATOM 832 C C . ILE A 1 118 ? 2.426 2.881 -19.604 1.00 91.00 118 ILE A C 1
ATOM 834 O O . ILE A 1 118 ? 1.382 3.436 -19.257 1.00 91.00 118 ILE A O 1
ATOM 838 N N . ASP A 1 119 ? 2.524 2.113 -20.692 1.00 85.88 119 ASP A N 1
ATOM 839 C CA . ASP A 1 119 ? 1.378 1.763 -21.557 1.00 85.88 119 ASP A CA 1
ATOM 840 C C . ASP A 1 119 ? 0.685 0.473 -21.113 1.00 85.88 119 ASP A C 1
ATOM 842 O O . ASP A 1 119 ? -0.493 0.247 -21.389 1.00 85.88 119 ASP A O 1
ATOM 846 N N . LYS A 1 120 ? 1.436 -0.389 -20.430 1.00 86.44 120 LYS A N 1
ATOM 847 C CA . LYS A 1 120 ? 0.979 -1.682 -19.948 1.00 86.44 120 LYS A CA 1
ATOM 848 C C . LYS A 1 120 ? 0.833 -1.629 -18.436 1.00 86.44 120 LYS A C 1
ATOM 850 O O . LYS A 1 120 ? 1.770 -1.248 -17.736 1.00 86.44 120 LYS A O 1
ATOM 855 N N . ASP A 1 121 ? -0.324 -2.053 -17.939 1.00 89.75 121 ASP A N 1
ATOM 856 C CA . ASP A 1 121 ? -0.502 -2.238 -16.505 1.00 89.75 121 ASP A CA 1
ATOM 857 C C . ASP A 1 121 ? 0.408 -3.374 -16.005 1.00 89.75 121 ASP A C 1
ATOM 859 O O . ASP A 1 121 ? 0.466 -4.441 -16.634 1.00 89.75 121 ASP A O 1
ATOM 863 N N . PRO A 1 122 ? 1.119 -3.175 -14.882 1.00 93.69 122 PRO A N 1
ATOM 864 C CA . PRO A 1 122 ? 1.960 -4.204 -14.305 1.00 93.69 122 PRO A CA 1
ATOM 865 C C . PRO A 1 122 ? 1.138 -5.434 -13.933 1.00 93.69 122 PRO A C 1
ATOM 867 O O . PRO A 1 122 ? 0.017 -5.347 -13.425 1.00 93.69 122 PRO A O 1
ATOM 870 N N . THR A 1 123 ? 1.725 -6.605 -14.151 1.00 95.25 123 THR A N 1
ATOM 871 C CA . THR A 1 123 ? 1.196 -7.853 -13.608 1.00 95.25 123 THR A CA 1
ATOM 872 C C . THR A 1 123 ? 1.600 -7.949 -12.149 1.00 95.25 123 THR A C 1
ATOM 874 O O . THR A 1 123 ? 2.791 -7.851 -11.855 1.00 95.25 123 THR A O 1
ATOM 877 N N . TYR A 1 124 ? 0.641 -8.183 -11.255 1.00 98.19 124 TYR A N 1
ATOM 878 C CA . TYR A 1 124 ? 0.931 -8.348 -9.837 1.00 98.19 124 TYR A CA 1
ATOM 879 C C . TYR A 1 124 ? 0.045 -9.398 -9.169 1.00 98.19 124 TYR A C 1
ATOM 881 O O . TYR A 1 124 ? -1.105 -9.613 -9.556 1.00 98.19 124 TYR A O 1
ATOM 889 N N . THR A 1 125 ? 0.588 -10.024 -8.130 1.00 98.44 125 THR A N 1
ATOM 890 C CA . THR A 1 125 ? -0.133 -10.898 -7.200 1.00 98.44 125 THR A CA 1
ATOM 891 C C . THR A 1 125 ? 0.000 -10.354 -5.790 1.00 98.44 125 THR A C 1
ATOM 893 O O . THR A 1 125 ? 1.031 -9.775 -5.445 1.00 98.44 125 THR A O 1
ATOM 896 N N . VAL A 1 126 ? -1.021 -10.576 -4.969 1.00 98.75 126 VAL A N 1
ATOM 897 C CA . VAL A 1 126 ? -1.055 -10.128 -3.578 1.00 98.75 126 VAL A CA 1
ATOM 898 C C . VAL A 1 126 ? -1.237 -11.338 -2.679 1.00 98.75 126 VAL A C 1
ATOM 900 O O . VAL A 1 126 ? -2.065 -12.198 -2.970 1.00 98.75 126 VAL A O 1
ATOM 903 N N . GLU A 1 127 ? -0.468 -11.391 -1.599 1.00 98.62 127 GLU A N 1
ATOM 904 C CA . GLU A 1 127 ? -0.627 -12.385 -0.545 1.00 98.62 127 GLU A CA 1
ATOM 905 C C . GLU A 1 127 ? -0.695 -11.698 0.822 1.00 98.62 127 GLU A C 1
ATOM 907 O O . GLU A 1 127 ? -0.119 -10.625 1.032 1.00 98.62 127 GLU A O 1
ATOM 912 N N . TYR A 1 128 ? -1.390 -12.344 1.752 1.00 98.62 128 TYR A N 1
ATOM 913 C CA . TYR A 1 128 ? -1.739 -11.817 3.066 1.00 98.62 128 TYR A CA 1
ATOM 914 C C . TYR A 1 128 ? -1.234 -12.745 4.166 1.00 98.62 128 TYR A C 1
ATOM 916 O O . TYR A 1 128 ? -1.272 -13.966 4.009 1.00 98.62 128 TYR A O 1
ATOM 924 N N . SER A 1 129 ? -0.800 -12.173 5.288 1.00 98.25 129 SER A N 1
ATOM 925 C CA . SER A 1 129 ? -0.403 -12.933 6.474 1.00 98.25 129 SER A CA 1
ATOM 926 C C . SER A 1 129 ? -0.809 -12.205 7.759 1.00 98.25 129 SER A C 1
ATOM 928 O O . SER A 1 129 ? -0.885 -10.972 7.810 1.00 98.25 129 SER A O 1
ATOM 930 N N . GLY A 1 130 ? -1.104 -12.996 8.790 1.00 93.75 130 GLY A N 1
ATOM 931 C CA . GLY A 1 130 ? -1.357 -12.545 10.162 1.00 93.75 130 GLY A CA 1
ATOM 932 C C . GLY A 1 130 ? -0.348 -13.083 11.179 1.00 93.75 130 GLY A C 1
ATOM 933 O O . GLY A 1 130 ? -0.248 -12.551 12.280 1.00 93.75 130 GLY A O 1
ATOM 934 N N . ASP A 1 131 ? 0.405 -14.116 10.797 1.00 89.50 131 ASP A N 1
ATOM 935 C CA . ASP A 1 131 ? 1.352 -14.876 11.619 1.00 89.50 131 ASP A CA 1
ATOM 936 C C . ASP A 1 131 ? 2.815 -14.707 11.168 1.00 89.50 131 ASP A C 1
ATOM 938 O O . ASP A 1 131 ? 3.710 -15.368 11.693 1.00 89.50 131 ASP A O 1
ATOM 942 N N . SER A 1 132 ? 3.070 -13.818 10.203 1.00 78.31 132 SER A N 1
ATOM 943 C CA . SER A 1 132 ? 4.408 -13.283 9.937 1.00 78.31 132 SER A CA 1
ATOM 944 C C . SER A 1 132 ? 5.016 -12.698 11.219 1.00 78.31 132 SER A C 1
ATOM 946 O O . SER A 1 132 ? 4.304 -12.371 12.173 1.00 78.31 132 SER A O 1
ATOM 948 N N . THR A 1 133 ? 6.344 -12.546 11.234 1.00 83.75 133 THR A N 1
ATOM 949 C CA . THR A 1 133 ? 7.081 -11.836 12.290 1.00 83.75 133 THR A CA 1
ATOM 950 C C . THR A 1 133 ? 6.319 -10.586 12.716 1.00 83.75 133 THR A C 1
ATOM 952 O O . THR A 1 133 ? 5.874 -9.831 11.854 1.00 83.75 133 THR A O 1
ATOM 955 N N . THR A 1 134 ? 6.165 -10.373 14.028 1.00 90.44 134 THR A N 1
ATOM 956 C CA . THR A 1 134 ? 5.426 -9.233 14.587 1.00 90.44 134 THR A CA 1
ATOM 957 C C . THR A 1 134 ? 5.753 -7.946 13.838 1.00 90.44 134 THR A C 1
ATOM 959 O O . THR A 1 134 ? 6.928 -7.594 13.707 1.00 90.44 134 THR A O 1
ATOM 962 N N . ALA A 1 135 ? 4.711 -7.262 13.356 1.00 91.56 135 ALA A N 1
ATOM 963 C CA . ALA A 1 135 ? 4.862 -6.075 12.528 1.00 91.56 135 ALA A CA 1
ATOM 964 C C . ALA A 1 135 ? 5.740 -5.025 13.224 1.00 91.56 135 ALA A C 1
ATOM 966 O O . ALA A 1 135 ? 5.526 -4.688 14.391 1.00 91.56 135 ALA A O 1
ATOM 967 N N . GLY A 1 136 ? 6.736 -4.513 12.505 1.00 92.50 136 GLY A N 1
ATOM 968 C CA . GLY A 1 136 ? 7.713 -3.592 13.070 1.00 92.50 136 GLY A CA 1
ATOM 969 C C . GLY A 1 136 ? 8.889 -3.305 12.142 1.00 92.50 136 GLY A C 1
ATOM 970 O O . GLY A 1 136 ? 8.919 -3.722 10.987 1.00 92.50 136 GLY A O 1
ATOM 971 N N . GLY A 1 137 ? 9.892 -2.598 12.664 1.00 91.00 137 GLY A N 1
ATOM 972 C CA . GLY A 1 137 ? 11.163 -2.402 11.964 1.00 91.00 137 GLY A CA 1
ATOM 973 C C . GLY A 1 137 ? 11.963 -3.704 11.792 1.00 91.00 137 GLY A C 1
ATOM 974 O O . GLY A 1 137 ? 11.711 -4.717 12.446 1.00 91.00 137 GLY A O 1
ATOM 975 N N . GLY A 1 138 ? 12.965 -3.677 10.915 1.00 92.31 138 GLY A N 1
ATOM 976 C CA . GLY A 1 138 ? 13.833 -4.807 10.600 1.00 92.31 138 GLY A CA 1
ATOM 977 C C . GLY A 1 138 ? 13.039 -5.984 10.039 1.00 92.31 138 GLY A C 1
ATOM 978 O O . GLY A 1 138 ? 12.218 -5.816 9.136 1.00 92.31 138 GLY A O 1
ATOM 979 N N . ALA A 1 139 ? 13.250 -7.174 10.605 1.00 91.81 139 ALA A N 1
ATOM 980 C CA . ALA A 1 139 ? 12.594 -8.410 10.174 1.00 91.81 139 ALA A CA 1
ATOM 981 C C . ALA A 1 139 ? 11.053 -8.357 10.228 1.00 91.81 139 ALA A C 1
ATOM 983 O O . ALA A 1 139 ? 10.404 -9.009 9.418 1.00 91.81 139 ALA A O 1
ATOM 984 N N . GLY A 1 140 ? 10.461 -7.530 11.101 1.00 92.44 140 GLY A N 1
ATOM 985 C CA . GLY A 1 140 ? 9.005 -7.338 11.201 1.00 92.44 140 GLY A CA 1
ATOM 986 C C . GLY A 1 140 ? 8.361 -6.613 10.012 1.00 92.44 140 GLY A C 1
ATOM 987 O O . GLY A 1 140 ? 7.190 -6.263 10.065 1.00 92.44 140 GLY A O 1
ATOM 988 N N . SER A 1 141 ? 9.123 -6.337 8.952 1.00 94.44 141 SER A N 1
ATOM 989 C CA . SER A 1 141 ? 8.644 -5.654 7.745 1.00 94.44 141 SER A CA 1
ATOM 990 C C . SER A 1 141 ? 9.097 -6.326 6.452 1.00 94.44 141 SER A C 1
ATOM 992 O O . SER A 1 141 ? 8.942 -5.736 5.387 1.00 94.44 141 SER A O 1
ATOM 994 N N . THR A 1 142 ? 9.712 -7.514 6.503 1.00 90.62 142 THR A N 1
ATOM 995 C CA . THR A 1 142 ? 10.356 -8.133 5.327 1.00 90.62 142 THR A CA 1
ATOM 996 C C . THR A 1 142 ? 9.465 -9.112 4.564 1.00 90.62 142 THR A C 1
ATOM 998 O O . THR A 1 142 ? 9.880 -9.569 3.501 1.00 90.62 142 THR A O 1
ATOM 1001 N N . CYS A 1 143 ? 8.258 -9.422 5.063 1.00 89.81 143 CYS A N 1
ATOM 1002 C CA . CYS A 1 143 ? 7.291 -10.370 4.476 1.00 89.81 143 CYS A CA 1
ATOM 1003 C C . CYS A 1 143 ? 7.902 -11.715 4.020 1.00 89.81 143 CYS A C 1
ATOM 1005 O O . CYS A 1 143 ? 7.392 -12.374 3.105 1.00 89.81 143 CYS A O 1
ATOM 1007 N N . LYS A 1 144 ? 9.032 -12.096 4.622 1.00 90.31 144 LYS A N 1
ATOM 1008 C CA . LYS A 1 144 ? 9.786 -13.294 4.263 1.00 90.31 144 LYS A CA 1
ATOM 1009 C C . LYS A 1 144 ? 9.178 -14.535 4.905 1.00 90.31 144 LYS A C 1
ATOM 1011 O O . LYS A 1 144 ? 9.029 -15.558 4.244 1.00 90.31 144 LYS A O 1
ATOM 1016 N N . ASP A 1 145 ? 8.815 -14.401 6.173 1.00 90.38 145 ASP A N 1
ATOM 1017 C CA . ASP A 1 145 ? 8.334 -15.483 7.022 1.00 90.38 145 ASP A CA 1
ATOM 1018 C C . ASP A 1 145 ? 6.798 -15.445 7.149 1.00 90.38 145 ASP A C 1
ATOM 1020 O O . ASP A 1 145 ? 6.145 -14.525 6.651 1.00 90.38 145 ASP A O 1
ATOM 1024 N N . GLY A 1 146 ? 6.217 -16.455 7.800 1.00 92.56 146 GLY A N 1
ATOM 1025 C CA . GLY A 1 146 ? 4.770 -16.576 8.025 1.00 92.56 146 GLY A CA 1
ATOM 1026 C C . GLY A 1 146 ? 4.037 -17.443 7.000 1.00 92.56 146 GLY A C 1
ATOM 1027 O O . GLY A 1 146 ? 4.597 -17.873 5.986 1.00 92.56 146 GLY A O 1
ATOM 1028 N N . THR A 1 147 ? 2.760 -17.698 7.275 1.00 97.06 147 THR A N 1
ATOM 1029 C CA . THR A 1 147 ? 1.853 -18.403 6.368 1.00 97.06 147 THR A CA 1
ATOM 1030 C C . THR A 1 147 ? 1.158 -17.387 5.469 1.00 97.06 147 THR A C 1
ATOM 1032 O O . THR A 1 147 ? 0.587 -16.404 5.945 1.00 97.06 147 THR A O 1
ATOM 1035 N N . TRP A 1 148 ? 1.202 -17.624 4.157 1.00 97.62 148 TRP A N 1
ATOM 1036 C CA . TRP A 1 148 ? 0.722 -16.680 3.150 1.00 97.62 148 TRP A CA 1
ATOM 1037 C C . TRP A 1 148 ? -0.521 -17.202 2.441 1.00 97.62 148 TRP A C 1
ATOM 1039 O O . TRP A 1 148 ? -0.543 -18.332 1.954 1.00 97.62 148 TRP A O 1
ATOM 1049 N N . TYR A 1 149 ? -1.540 -16.351 2.369 1.00 98.50 149 TYR A N 1
ATOM 1050 C CA . TYR A 1 149 ? -2.838 -16.654 1.777 1.00 98.50 149 TYR A CA 1
ATOM 1051 C C . TYR A 1 149 ? -3.090 -15.745 0.576 1.00 98.50 149 TYR A C 1
ATOM 1053 O O . TYR A 1 149 ? -2.725 -14.572 0.591 1.00 98.50 149 TYR A O 1
ATOM 1061 N N . ASP A 1 150 ? -3.747 -16.277 -0.450 1.00 98.25 150 ASP A N 1
ATOM 1062 C CA . ASP A 1 150 ? -4.205 -15.532 -1.632 1.00 98.25 150 ASP A CA 1
ATOM 1063 C C . ASP A 1 150 ? -5.485 -14.717 -1.375 1.00 98.25 150 ASP A C 1
ATOM 1065 O O . ASP A 1 150 ? -5.848 -13.839 -2.156 1.00 98.25 150 ASP A O 1
ATOM 1069 N N . ASP A 1 151 ? -6.155 -15.006 -0.263 1.00 98.06 151 ASP A N 1
ATOM 1070 C CA . ASP A 1 151 ? -7.422 -14.425 0.151 1.00 98.06 151 ASP A CA 1
ATOM 1071 C C . ASP A 1 151 ? -7.312 -13.961 1.612 1.00 98.06 151 ASP A C 1
ATOM 1073 O O . ASP A 1 151 ? -7.046 -14.785 2.498 1.00 98.06 151 ASP A O 1
ATOM 1077 N N . PRO A 1 152 ? -7.522 -12.663 1.899 1.00 98.38 152 PRO A N 1
ATOM 1078 C CA . PRO A 1 152 ? -7.403 -12.141 3.254 1.00 98.38 152 PRO A CA 1
ATOM 1079 C C . PRO A 1 152 ? -8.457 -12.721 4.208 1.00 98.38 152 PRO A C 1
ATOM 1081 O O . PRO A 1 152 ? -8.212 -12.752 5.413 1.00 98.38 152 PRO A O 1
ATOM 1084 N N . ALA A 1 153 ? -9.592 -13.228 3.707 1.00 98.06 153 ALA A N 1
ATOM 1085 C CA . ALA A 1 153 ? -10.617 -13.867 4.530 1.00 98.06 153 ALA A CA 1
ATOM 1086 C C . ALA A 1 153 ? -10.145 -15.203 5.129 1.00 98.06 153 ALA A C 1
ATOM 1088 O O . ALA A 1 153 ? -10.618 -15.593 6.196 1.00 98.06 153 ALA A O 1
ATOM 1089 N N . LYS A 1 154 ? -9.188 -15.881 4.477 1.00 98.00 154 LYS A N 1
ATOM 1090 C CA . LYS A 1 154 ? -8.620 -17.160 4.938 1.00 98.00 154 LYS A CA 1
ATOM 1091 C C . LYS A 1 154 ? -7.557 -16.996 6.025 1.00 98.00 154 LYS A C 1
ATOM 1093 O O . LYS A 1 154 ? -7.159 -17.991 6.625 1.00 98.00 154 LYS A O 1
ATOM 1098 N N . VAL A 1 155 ? -7.093 -15.771 6.283 1.00 98.19 155 VAL A N 1
ATOM 1099 C CA . VAL A 1 155 ? -6.091 -15.507 7.322 1.00 98.19 155 VAL A CA 1
ATOM 1100 C C . VAL A 1 155 ? -6.700 -15.780 8.710 1.00 98.19 155 VAL A C 1
ATOM 1102 O O . VAL A 1 155 ? -7.748 -15.213 9.038 1.00 98.19 155 VAL A O 1
ATOM 1105 N N . PRO A 1 156 ? -6.077 -16.635 9.546 1.00 97.31 156 PRO A N 1
ATOM 1106 C CA . PRO A 1 156 ? -6.562 -16.908 10.897 1.00 97.31 156 PRO A CA 1
ATOM 1107 C C . PRO A 1 156 ? -6.643 -15.647 11.771 1.00 97.31 156 PRO A C 1
ATOM 1109 O O . PRO A 1 156 ? -5.867 -14.710 11.611 1.00 97.31 156 PRO A O 1
ATOM 1112 N N . GLY A 1 157 ? -7.573 -15.632 12.731 1.00 96.75 157 GLY A N 1
ATOM 1113 C CA . GLY A 1 157 ? -7.743 -14.511 13.669 1.00 96.75 157 GLY A CA 1
ATOM 1114 C C . GLY A 1 157 ? -8.619 -13.358 13.161 1.00 96.75 157 GLY A C 1
ATOM 1115 O O . GLY A 1 157 ? -8.777 -12.355 13.858 1.00 96.75 157 GLY A O 1
ATOM 1116 N N . ASN A 1 158 ? -9.215 -13.488 11.972 1.00 98.25 158 ASN A N 1
ATOM 1117 C CA . ASN A 1 158 ? -10.270 -12.582 11.527 1.00 98.25 158 ASN A CA 1
ATOM 1118 C C . ASN A 1 158 ? -11.523 -12.708 12.408 1.00 98.25 158 ASN A C 1
ATOM 1120 O O . ASN A 1 158 ? -12.021 -13.810 12.638 1.00 98.25 158 ASN A O 1
ATOM 1124 N N . ASP A 1 159 ? -12.061 -11.569 12.844 1.00 98.06 159 ASP A N 1
ATOM 1125 C CA . ASP A 1 159 ? -13.404 -11.474 13.407 1.00 98.06 159 ASP A CA 1
ATOM 1126 C C . ASP A 1 159 ? -14.430 -11.814 12.305 1.00 98.06 159 ASP A C 1
ATOM 1128 O O . ASP A 1 159 ? -14.440 -11.148 11.262 1.00 98.06 159 ASP A O 1
ATOM 1132 N N . PRO A 1 160 ? -15.289 -12.836 12.494 1.00 97.81 160 PRO A N 1
ATOM 1133 C CA . PRO A 1 160 ? -16.211 -13.280 11.451 1.00 97.81 160 PRO A CA 1
ATOM 1134 C C . PRO A 1 160 ? -17.246 -12.233 11.016 1.00 97.81 160 PRO A C 1
ATOM 1136 O O . PRO A 1 160 ? -17.668 -12.243 9.860 1.00 97.81 160 PRO A O 1
ATOM 1139 N N . GLU A 1 161 ? -17.672 -11.333 11.905 1.00 98.06 161 GLU A N 1
ATOM 1140 C CA . GLU A 1 161 ? -18.685 -10.317 11.594 1.00 98.06 161 GLU A CA 1
ATOM 1141 C C . GLU A 1 161 ? -18.080 -9.106 10.884 1.00 98.06 161 GLU A C 1
ATOM 1143 O O . GLU A 1 161 ? -18.701 -8.526 9.988 1.00 98.06 161 GLU A O 1
ATOM 1148 N N . LEU A 1 162 ? -16.846 -8.743 11.233 1.00 98.00 162 LEU A N 1
ATOM 1149 C CA . LEU A 1 162 ? -16.093 -7.718 10.513 1.00 98.00 162 LEU A CA 1
ATOM 1150 C C . LEU A 1 162 ? -15.623 -8.220 9.142 1.00 98.00 162 LEU A C 1
ATOM 1152 O O . LEU A 1 162 ? -15.686 -7.467 8.168 1.00 98.00 162 LEU A O 1
ATOM 1156 N N . ALA A 1 163 ? -15.262 -9.500 9.018 1.00 98.00 163 ALA A N 1
ATOM 1157 C CA . ALA A 1 163 ? -14.868 -10.093 7.741 1.00 98.00 163 ALA A CA 1
ATOM 1158 C C . ALA A 1 163 ? -15.995 -10.032 6.694 1.00 98.00 163 ALA A C 1
ATOM 1160 O O . ALA A 1 163 ? -15.731 -9.743 5.527 1.00 98.00 163 ALA A O 1
ATOM 1161 N N . LYS A 1 164 ? -17.265 -10.199 7.101 1.00 97.50 164 LYS A N 1
ATOM 1162 C CA . LYS A 1 164 ? -18.440 -10.009 6.218 1.00 97.50 164 LYS A CA 1
ATOM 1163 C C . LYS A 1 164 ? -18.559 -8.586 5.665 1.00 97.50 164 LYS A C 1
ATOM 1165 O O . LYS A 1 164 ? -19.183 -8.384 4.628 1.00 97.50 164 LYS A O 1
ATOM 1170 N N . GLN A 1 165 ? -17.971 -7.609 6.350 1.00 97.81 165 GLN A N 1
ATOM 1171 C CA . GLN A 1 165 ? -17.923 -6.205 5.938 1.00 97.81 165 GLN A CA 1
ATOM 1172 C C . GLN A 1 165 ? -16.646 -5.877 5.148 1.00 97.81 165 GLN A C 1
ATOM 1174 O O . GLN A 1 165 ? -16.395 -4.715 4.851 1.00 97.81 165 GLN A O 1
ATOM 1179 N N . GLY A 1 166 ? -15.817 -6.878 4.826 1.00 98.25 166 GLY A N 1
ATOM 1180 C CA . GLY A 1 166 ? -14.524 -6.687 4.171 1.00 98.25 166 GLY A CA 1
ATOM 1181 C C . GLY A 1 166 ? -13.417 -6.193 5.106 1.00 98.25 166 GLY A C 1
ATOM 1182 O O . GLY A 1 166 ? -12.358 -5.801 4.622 1.00 98.25 166 GLY A O 1
ATOM 1183 N N . ILE A 1 167 ? -13.629 -6.192 6.426 1.00 98.75 167 ILE A N 1
ATOM 1184 C CA . ILE A 1 167 ? -12.644 -5.757 7.424 1.00 98.75 167 ILE A CA 1
ATOM 1185 C C . ILE A 1 167 ? -11.938 -6.993 7.994 1.00 98.75 167 ILE A C 1
ATOM 1187 O O . ILE A 1 167 ? -12.526 -7.766 8.748 1.00 98.75 167 ILE A O 1
ATOM 1191 N N . TYR A 1 168 ? -10.660 -7.164 7.668 1.00 98.62 168 TYR A N 1
ATOM 1192 C CA . TYR A 1 168 ? -9.863 -8.324 8.069 1.00 98.62 168 TYR A CA 1
ATOM 1193 C C . TYR A 1 168 ? -8.947 -7.964 9.244 1.00 98.62 168 TYR A C 1
ATOM 1195 O O . TYR A 1 168 ? -7.936 -7.274 9.084 1.00 98.62 168 TYR A O 1
ATOM 1203 N N . THR A 1 169 ? -9.324 -8.403 10.446 1.00 98.25 169 THR A N 1
ATOM 1204 C CA . THR A 1 169 ? -8.618 -8.097 11.704 1.00 98.25 169 THR A CA 1
ATOM 1205 C C . THR A 1 169 ? -7.392 -8.974 11.950 1.00 98.25 169 THR A C 1
ATOM 1207 O O . THR A 1 169 ? -6.497 -8.577 12.694 1.00 98.25 169 THR A O 1
ATOM 1210 N N . GLY A 1 170 ? -7.344 -10.158 11.338 1.00 97.62 170 GLY A N 1
ATOM 1211 C CA . GLY A 1 170 ? -6.230 -11.096 11.457 1.00 97.62 170 GLY A CA 1
ATOM 1212 C C . GLY A 1 170 ? -5.028 -10.703 10.600 1.00 97.62 170 GLY A C 1
ATOM 1213 O O . GLY A 1 170 ? -3.910 -11.097 10.905 1.00 97.62 170 GLY A O 1
ATOM 1214 N N . VAL A 1 171 ? -5.228 -9.895 9.555 1.00 98.50 171 VAL A N 1
ATOM 1215 C CA . VAL A 1 171 ? -4.151 -9.500 8.640 1.00 98.50 171 VAL A CA 1
ATOM 1216 C C . VAL A 1 171 ? -3.315 -8.375 9.248 1.00 98.50 171 VAL A C 1
ATOM 1218 O O . VAL A 1 171 ? -3.846 -7.336 9.646 1.00 98.50 171 VAL A O 1
ATOM 1221 N N . SER A 1 172 ? -1.998 -8.569 9.264 1.00 97.88 172 SER A N 1
ATOM 1222 C CA . SER A 1 172 ? -1.004 -7.573 9.692 1.00 97.88 172 SER A CA 1
ATOM 1223 C C . SER A 1 172 ? 0.061 -7.297 8.630 1.00 97.88 172 SER A C 1
ATOM 1225 O O . SER A 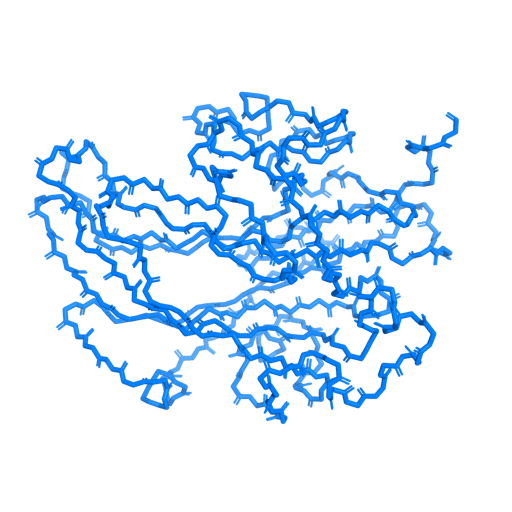1 172 ? 0.813 -6.333 8.765 1.00 97.88 172 SER A O 1
ATOM 1227 N N . HIS A 1 173 ? 0.124 -8.131 7.586 1.00 98.38 173 HIS A N 1
ATOM 1228 C CA . HIS A 1 173 ? 1.098 -8.037 6.508 1.00 98.38 173 HIS A CA 1
ATOM 1229 C C . HIS A 1 173 ? 0.462 -8.269 5.139 1.00 98.38 173 HIS A C 1
ATOM 1231 O O . HIS A 1 173 ? -0.392 -9.143 4.960 1.00 98.38 173 HIS A O 1
ATOM 1237 N N . VAL A 1 174 ? 0.968 -7.536 4.151 1.00 98.50 174 VAL A N 1
ATOM 1238 C CA . VAL A 1 174 ? 0.717 -7.760 2.727 1.00 98.50 174 VAL A CA 1
ATOM 1239 C C . VAL A 1 174 ? 2.050 -7.844 2.005 1.00 98.50 174 VAL A C 1
ATOM 1241 O O . VAL A 1 174 ? 2.908 -6.983 2.202 1.00 98.50 174 VAL A O 1
ATOM 1244 N N . ARG A 1 175 ? 2.186 -8.807 1.089 1.00 97.25 175 ARG A N 1
ATOM 1245 C CA . ARG A 1 175 ? 3.248 -8.779 0.081 1.00 97.25 175 ARG A CA 1
ATOM 1246 C C . ARG A 1 175 ? 2.691 -8.744 -1.333 1.00 97.25 175 ARG A C 1
ATOM 1248 O O . ARG A 1 175 ? 1.713 -9.419 -1.647 1.00 97.25 175 ARG A O 1
ATOM 1255 N N . ILE A 1 176 ? 3.336 -7.953 -2.181 1.00 98.69 176 ILE A N 1
ATOM 1256 C CA . ILE A 1 176 ? 2.959 -7.719 -3.573 1.00 98.69 176 ILE A CA 1
ATOM 1257 C C . ILE A 1 176 ? 4.144 -8.115 -4.444 1.00 98.69 176 ILE A C 1
ATOM 1259 O O . ILE A 1 176 ? 5.181 -7.455 -4.410 1.00 98.69 176 ILE A O 1
ATOM 1263 N N . TYR A 1 177 ? 3.998 -9.181 -5.224 1.00 98.50 177 TYR A N 1
ATOM 1264 C CA . TYR A 1 177 ? 4.947 -9.509 -6.287 1.00 98.50 177 TYR A CA 1
ATOM 1265 C C . TYR A 1 177 ? 4.468 -8.844 -7.571 1.00 98.50 177 TYR A C 1
ATOM 1267 O O . TYR A 1 177 ? 3.317 -9.048 -7.953 1.00 98.50 177 TYR A O 1
ATOM 1275 N N . THR A 1 178 ? 5.309 -8.029 -8.204 1.00 98.31 178 THR A N 1
ATOM 1276 C CA . THR A 1 178 ? 4.918 -7.222 -9.361 1.00 98.31 178 THR A CA 1
ATOM 1277 C C . THR A 1 178 ? 6.038 -7.010 -10.367 1.00 98.31 178 THR A C 1
ATOM 1279 O O . THR A 1 178 ? 7.207 -6.873 -9.998 1.00 98.31 178 THR A O 1
ATOM 1282 N N . SER A 1 179 ? 5.658 -6.859 -11.635 1.00 96.94 179 SER A N 1
ATOM 1283 C CA . SER A 1 179 ? 6.556 -6.402 -12.687 1.00 96.94 179 SER A CA 1
ATOM 1284 C C . SER A 1 179 ? 6.867 -4.907 -12.581 1.00 96.94 179 SER A C 1
ATOM 1286 O O . SER A 1 179 ? 6.003 -4.071 -12.306 1.00 96.94 179 SER A O 1
ATOM 1288 N N . ILE A 1 180 ? 8.127 -4.567 -12.848 1.00 94.69 180 ILE A N 1
ATOM 1289 C CA . ILE A 1 180 ? 8.569 -3.202 -13.131 1.00 94.69 180 ILE A CA 1
ATOM 1290 C C . ILE A 1 180 ? 8.529 -3.038 -14.647 1.00 94.69 180 ILE A C 1
ATOM 1292 O O . ILE A 1 180 ? 9.267 -3.716 -15.365 1.00 94.69 180 ILE A O 1
ATOM 1296 N N . GLU A 1 181 ? 7.656 -2.155 -15.115 1.00 93.50 181 GLU A N 1
ATOM 1297 C CA . GLU A 1 181 ? 7.379 -1.974 -16.540 1.00 93.50 181 GLU A CA 1
ATOM 1298 C C . GLU A 1 181 ? 8.352 -0.997 -17.207 1.00 93.50 181 GLU A C 1
ATOM 1300 O O . GLU A 1 181 ? 8.970 -0.146 -16.558 1.00 93.50 181 GLU A O 1
ATOM 1305 N N . GLU A 1 182 ? 8.474 -1.129 -18.526 1.00 91.75 182 GLU A N 1
ATOM 1306 C CA . GLU A 1 182 ? 9.264 -0.215 -19.346 1.00 91.75 182 GLU A CA 1
ATOM 1307 C C . GLU A 1 182 ? 8.590 1.164 -19.452 1.00 91.75 182 GLU A C 1
ATOM 1309 O O . GLU A 1 182 ? 7.359 1.254 -19.513 1.00 91.75 182 GLU A O 1
ATOM 1314 N N . PRO A 1 183 ? 9.379 2.252 -19.503 1.00 92.06 183 PRO A N 1
ATOM 1315 C CA . PRO A 1 183 ? 8.850 3.576 -19.775 1.00 92.06 183 PRO A CA 1
ATOM 1316 C C . PRO A 1 183 ? 8.281 3.661 -21.196 1.00 92.06 183 PRO A C 1
ATOM 1318 O O . PRO A 1 183 ? 8.886 3.190 -22.156 1.00 92.06 183 PRO A O 1
ATOM 1321 N N . THR A 1 184 ? 7.166 4.373 -21.341 1.00 91.81 184 THR A N 1
ATOM 1322 C CA . THR A 1 184 ? 6.651 4.834 -22.643 1.00 91.81 184 THR A CA 1
ATOM 1323 C C . THR A 1 184 ? 7.725 5.614 -23.405 1.00 91.81 184 THR A C 1
ATOM 1325 O O . THR A 1 184 ? 8.540 6.315 -22.798 1.00 91.81 184 THR A O 1
ATOM 1328 N N . ALA A 1 185 ? 7.669 5.602 -24.739 1.00 89.69 185 ALA A N 1
ATOM 1329 C CA . ALA A 1 185 ? 8.593 6.370 -25.583 1.00 89.69 185 ALA A CA 1
ATOM 1330 C C . ALA A 1 185 ? 8.529 7.896 -25.349 1.00 89.69 185 ALA A C 1
ATOM 1332 O O . ALA A 1 185 ? 9.446 8.623 -25.722 1.00 89.69 185 ALA A O 1
ATOM 1333 N N . THR A 1 186 ? 7.458 8.389 -24.720 1.00 87.94 186 THR A N 1
ATOM 1334 C CA . THR A 1 186 ? 7.247 9.804 -24.382 1.00 87.94 186 THR A CA 1
ATOM 1335 C C . THR A 1 186 ? 7.484 10.117 -22.904 1.00 87.94 186 THR A C 1
ATOM 1337 O O . THR A 1 186 ? 7.167 11.220 -22.460 1.00 87.94 186 THR A O 1
ATOM 1340 N N . ALA A 1 187 ? 7.989 9.167 -22.112 1.00 87.94 187 ALA A N 1
ATOM 1341 C CA . ALA A 1 187 ? 8.251 9.380 -20.697 1.00 87.94 187 ALA A CA 1
ATOM 1342 C C . ALA A 1 187 ? 9.233 10.536 -20.469 1.00 87.94 187 ALA A C 1
ATOM 1344 O O . ALA A 1 187 ? 10.382 10.516 -20.904 1.00 87.94 187 ALA A O 1
ATOM 1345 N N . GLN A 1 188 ? 8.780 11.541 -19.726 1.00 85.31 188 GLN A N 1
ATOM 1346 C CA . GLN A 1 188 ? 9.586 12.715 -19.378 1.00 85.31 188 GLN A CA 1
ATOM 1347 C C . GLN A 1 188 ? 10.301 12.549 -18.028 1.00 85.31 188 GLN A C 1
ATOM 1349 O O . GLN A 1 188 ? 11.074 13.412 -17.616 1.00 85.31 188 GLN A O 1
ATOM 1354 N N . SER A 1 189 ? 10.035 11.446 -17.324 1.00 87.75 189 SER A N 1
ATOM 1355 C CA . SER A 1 189 ? 10.585 11.131 -16.007 1.00 87.75 189 SER A CA 1
ATOM 1356 C C . SER A 1 189 ? 10.711 9.614 -15.812 1.00 87.75 189 SER A C 1
ATOM 1358 O O . SER A 1 189 ? 10.592 8.843 -16.765 1.00 87.75 189 SER A O 1
ATOM 1360 N N . LEU A 1 190 ? 10.979 9.193 -14.576 1.00 90.38 190 LEU A N 1
ATOM 1361 C CA . LEU A 1 190 ? 10.955 7.794 -14.160 1.00 90.38 190 LEU A CA 1
ATOM 1362 C C . LEU A 1 190 ? 9.518 7.253 -14.159 1.00 90.38 190 LEU A C 1
ATOM 1364 O O . LEU A 1 190 ? 8.564 7.988 -13.893 1.00 90.38 190 LEU A O 1
ATOM 1368 N N . VAL A 1 191 ? 9.377 5.954 -14.421 1.00 91.56 191 VAL A N 1
ATOM 1369 C CA . VAL A 1 191 ? 8.121 5.222 -14.217 1.00 91.56 191 VAL A CA 1
ATOM 1370 C C . VAL A 1 191 ? 7.783 5.181 -12.733 1.00 91.56 191 VAL A C 1
ATOM 1372 O O . VAL A 1 191 ? 8.613 4.769 -11.924 1.00 91.56 191 VAL A O 1
ATOM 1375 N N . TYR A 1 192 ? 6.550 5.534 -12.377 1.00 94.31 192 TYR A N 1
ATOM 1376 C CA . TYR A 1 192 ? 6.015 5.333 -11.032 1.00 94.31 192 TYR A CA 1
ATOM 1377 C C . TYR A 1 192 ? 4.876 4.326 -11.068 1.00 94.31 192 TYR A C 1
ATOM 1379 O O . TYR A 1 192 ? 3.999 4.406 -11.927 1.00 94.31 192 TYR A O 1
ATOM 1387 N N . GLN A 1 193 ? 4.869 3.404 -10.112 1.00 96.81 193 GLN A N 1
ATOM 1388 C CA . GLN A 1 193 ? 3.764 2.492 -9.843 1.00 96.81 193 GLN A CA 1
ATOM 1389 C C . GLN A 1 193 ? 3.342 2.671 -8.385 1.00 96.81 193 GLN A C 1
ATOM 1391 O O . GLN A 1 193 ? 4.169 2.579 -7.478 1.00 96.81 193 GLN A O 1
ATOM 1396 N N . PHE A 1 194 ? 2.060 2.947 -8.167 1.00 97.88 194 PHE A N 1
ATOM 1397 C CA . PHE A 1 194 ? 1.491 3.196 -6.849 1.00 97.88 194 PHE A CA 1
ATOM 1398 C C . PHE A 1 194 ? 0.587 2.027 -6.483 1.00 97.88 194 PHE A C 1
ATOM 1400 O O . PHE A 1 194 ? -0.431 1.807 -7.140 1.00 97.88 194 PHE A O 1
ATOM 1407 N N . TYR A 1 195 ? 0.949 1.298 -5.434 1.00 98.62 195 TYR A N 1
ATOM 1408 C CA . TYR A 1 195 ? 0.101 0.271 -4.841 1.00 98.62 195 TYR A CA 1
ATOM 1409 C C . TYR A 1 195 ? -0.504 0.825 -3.561 1.00 98.62 195 TYR A C 1
ATOM 1411 O O . TYR A 1 195 ? 0.223 1.254 -2.668 1.00 98.62 195 TYR A O 1
ATOM 1419 N N . SER A 1 196 ? -1.829 0.832 -3.481 1.00 98.69 196 SER A N 1
ATOM 1420 C CA . SER A 1 196 ? -2.550 1.250 -2.282 1.00 98.69 196 SER A CA 1
ATOM 1421 C C . SER A 1 196 ? -3.051 0.030 -1.523 1.00 98.69 196 SER A C 1
ATOM 1423 O O . SER A 1 196 ? -3.606 -0.892 -2.120 1.00 98.69 196 SER A O 1
ATOM 1425 N N . ILE A 1 197 ? -2.870 0.050 -0.205 1.00 98.81 197 ILE A N 1
ATOM 1426 C CA . ILE A 1 197 ? -3.440 -0.897 0.753 1.00 98.81 197 ILE A CA 1
ATOM 1427 C C . ILE A 1 197 ? -4.425 -0.125 1.624 1.00 98.81 197 ILE A C 1
ATOM 1429 O O . ILE A 1 197 ? -4.030 0.790 2.347 1.00 98.81 197 ILE A O 1
ATOM 1433 N N . ALA A 1 198 ? -5.708 -0.459 1.543 1.00 98.62 198 ALA A N 1
ATOM 1434 C CA . ALA A 1 198 ? -6.740 0.188 2.341 1.00 98.62 198 ALA A CA 1
ATOM 1435 C C . ALA A 1 198 ? -6.698 -0.320 3.787 1.00 98.62 198 ALA A C 1
ATOM 1437 O O . ALA A 1 198 ? -6.897 -1.507 4.054 1.00 98.62 198 ALA 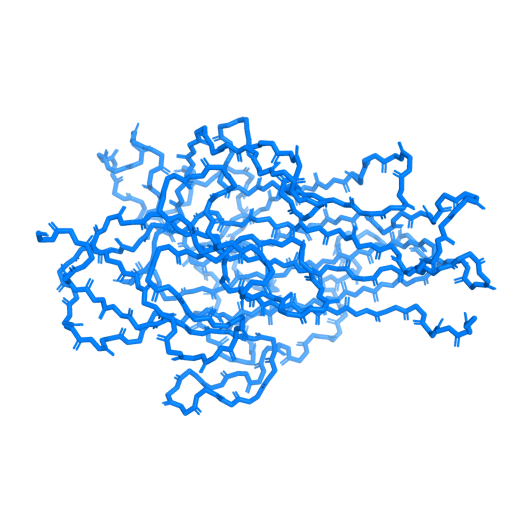A O 1
ATOM 1438 N N . LEU A 1 199 ? -6.458 0.604 4.715 1.00 98.69 199 LEU A N 1
ATOM 1439 C CA . LEU A 1 199 ? -6.366 0.347 6.145 1.00 98.69 199 LEU A CA 1
ATOM 1440 C C . LEU A 1 199 ? -7.437 1.157 6.872 1.00 98.69 199 LEU A C 1
ATOM 1442 O O . LEU A 1 199 ? -7.468 2.387 6.808 1.00 98.69 199 LEU A O 1
ATOM 1446 N N . ARG A 1 200 ? -8.320 0.457 7.580 1.00 98.12 200 ARG A N 1
ATOM 1447 C CA . ARG A 1 200 ? -9.308 1.044 8.478 1.00 98.12 200 ARG A CA 1
ATOM 1448 C C . ARG A 1 200 ? -8.680 1.293 9.841 1.00 98.12 200 ARG A C 1
ATOM 1450 O O . ARG A 1 200 ? -8.135 0.375 10.449 1.00 98.12 200 ARG A O 1
ATOM 1457 N N . VAL A 1 201 ? -8.832 2.504 10.359 1.00 97.88 201 VAL A N 1
ATOM 1458 C CA . VAL A 1 201 ? -8.449 2.855 11.729 1.00 97.88 201 VAL A CA 1
ATOM 1459 C C . VAL A 1 201 ? -9.403 2.182 12.709 1.00 97.88 201 VAL A C 1
ATOM 1461 O O . VAL A 1 201 ? -10.615 2.420 12.684 1.00 97.88 201 VAL A O 1
ATOM 1464 N N . LYS A 1 202 ? -8.865 1.330 13.583 1.00 96.56 202 LYS A N 1
ATOM 1465 C CA . LYS A 1 202 ? -9.653 0.656 14.614 1.00 96.56 202 LYS A CA 1
ATOM 1466 C C . LYS A 1 202 ? -10.179 1.702 15.612 1.00 96.56 202 LYS A C 1
ATOM 1468 O O . LYS A 1 202 ? -9.383 2.481 16.134 1.00 96.56 202 LYS A O 1
ATOM 1473 N N . PRO A 1 203 ? -11.495 1.751 15.888 1.00 94.75 203 PRO A N 1
ATOM 1474 C CA . PRO A 1 203 ? -12.044 2.630 16.917 1.00 94.75 203 PRO A CA 1
ATOM 1475 C C . PRO A 1 203 ? -11.529 2.291 18.322 1.00 94.75 203 PRO A C 1
ATOM 1477 O O . PRO A 1 203 ? -11.088 1.169 18.571 1.00 94.75 203 PRO A O 1
ATOM 1480 N N . GLY A 1 204 ? -11.664 3.240 19.251 1.00 92.00 204 GLY A N 1
ATOM 1481 C CA . GLY A 1 204 ? -11.384 3.025 20.679 1.00 92.00 204 GLY A CA 1
ATOM 1482 C C . GLY A 1 204 ? -9.940 3.294 21.112 1.00 92.00 204 GLY A C 1
ATOM 1483 O O . GLY A 1 204 ? -9.605 3.023 22.260 1.00 92.00 204 GLY A O 1
ATOM 1484 N N . GLN A 1 205 ? -9.107 3.835 20.221 1.00 94.75 205 GLN A N 1
ATOM 1485 C CA . GLN A 1 205 ? -7.774 4.341 20.564 1.00 94.75 205 GLN A CA 1
ATOM 1486 C C . GLN A 1 205 ? -7.877 5.676 21.323 1.00 94.75 205 GLN A C 1
ATOM 1488 O O . GLN A 1 205 ? -8.906 6.364 21.274 1.00 94.75 205 GLN A O 1
ATOM 1493 N N . GLN A 1 206 ? -6.804 6.065 22.006 1.00 95.19 206 GLN A N 1
ATOM 1494 C CA . GLN A 1 206 ? -6.669 7.368 22.649 1.00 95.19 206 GLN A CA 1
ATOM 1495 C C . GLN A 1 206 ? -6.202 8.426 21.644 1.00 95.19 206 GLN A C 1
ATOM 1497 O O . GLN A 1 206 ? -5.457 8.150 20.704 1.00 95.19 206 GLN A O 1
ATOM 1502 N N . SER A 1 207 ? -6.649 9.671 21.832 1.00 95.19 207 SER A N 1
ATOM 1503 C CA . SER A 1 207 ? -6.181 10.795 21.014 1.00 95.19 207 SER A CA 1
ATOM 1504 C C . SER A 1 207 ? -4.660 10.919 21.105 1.00 95.19 207 SER A C 1
ATOM 1506 O O . SER A 1 207 ? -4.116 11.001 22.201 1.00 95.19 207 SER A O 1
ATOM 1508 N N . GLY A 1 208 ? -3.989 10.983 19.956 1.00 94.94 208 GLY A N 1
ATOM 1509 C CA . GLY A 1 208 ? -2.531 11.011 19.864 1.00 94.94 208 GLY A CA 1
ATOM 1510 C C . GLY A 1 208 ? -1.876 9.635 19.737 1.00 94.94 208 GLY A C 1
ATOM 1511 O O . GLY A 1 208 ? -0.675 9.590 19.473 1.00 94.94 208 GLY A O 1
ATOM 1512 N N . ASP A 1 209 ? -2.627 8.532 19.848 1.00 97.19 209 ASP A N 1
ATOM 1513 C CA . ASP A 1 209 ? -2.069 7.197 19.632 1.00 97.19 209 ASP A CA 1
ATOM 1514 C C . ASP A 1 209 ? -1.456 7.087 18.238 1.00 97.19 209 ASP A C 1
ATOM 1516 O O . ASP A 1 209 ? -2.062 7.428 17.220 1.00 97.19 209 ASP A O 1
ATOM 1520 N N . ILE A 1 210 ? -0.230 6.580 18.190 1.00 97.88 210 ILE A N 1
ATOM 1521 C CA . ILE A 1 210 ? 0.495 6.368 16.942 1.00 97.88 210 ILE A CA 1
ATOM 1522 C C . ILE A 1 210 ? -0.161 5.224 16.175 1.00 97.88 210 ILE A C 1
ATOM 1524 O O . ILE A 1 210 ? -0.337 4.142 16.731 1.00 97.88 210 ILE A O 1
ATOM 1528 N N . LEU A 1 211 ? -0.439 5.443 14.890 1.00 97.44 211 LEU A N 1
ATOM 1529 C CA . LEU A 1 211 ? -0.893 4.454 13.911 1.00 97.44 211 LEU A CA 1
ATOM 1530 C C . LEU A 1 211 ? 0.298 4.081 13.001 1.00 97.44 211 LEU A C 1
ATOM 1532 O O . LEU A 1 211 ? 0.516 4.738 11.973 1.00 97.44 211 LEU A O 1
ATOM 1536 N N . PRO A 1 212 ? 1.134 3.098 13.390 1.00 97.25 212 PRO A N 1
ATOM 1537 C CA . PRO A 1 212 ? 2.409 2.852 12.736 1.00 97.25 212 PRO A CA 1
ATOM 1538 C C . PRO A 1 212 ? 2.251 1.927 11.532 1.00 97.25 212 PRO A C 1
ATOM 1540 O O . PRO A 1 212 ? 1.395 1.041 11.515 1.00 97.25 212 PRO A O 1
ATOM 1543 N N . ASN A 1 213 ? 3.116 2.109 10.539 1.00 96.31 213 ASN A N 1
ATOM 1544 C CA . ASN A 1 213 ? 3.179 1.213 9.400 1.00 96.31 213 ASN A CA 1
ATOM 1545 C C . ASN A 1 213 ? 4.575 1.237 8.771 1.00 96.31 213 ASN A C 1
ATOM 1547 O O . ASN A 1 213 ? 5.187 2.294 8.577 1.00 96.31 213 ASN A O 1
ATOM 1551 N N . TRP A 1 214 ? 5.072 0.048 8.468 1.00 98.12 214 TRP A N 1
ATOM 1552 C CA . TRP A 1 214 ? 6.409 -0.223 7.969 1.00 98.12 214 TRP A CA 1
ATOM 1553 C C . TRP A 1 214 ? 6.306 -0.889 6.612 1.00 98.12 214 TRP A C 1
ATOM 1555 O O . TRP A 1 214 ? 5.353 -1.607 6.334 1.00 98.12 214 TRP A O 1
ATOM 1565 N N . ALA A 1 215 ? 7.313 -0.681 5.782 1.00 97.81 215 ALA A N 1
ATOM 1566 C CA . ALA A 1 215 ? 7.389 -1.318 4.491 1.00 97.81 215 ALA A CA 1
ATOM 1567 C C . ALA A 1 215 ? 8.819 -1.741 4.181 1.00 97.81 215 ALA A C 1
ATOM 1569 O O . ALA A 1 215 ? 9.792 -1.223 4.731 1.00 97.81 215 ALA A O 1
ATOM 1570 N N . SER A 1 216 ? 8.951 -2.651 3.234 1.00 97.00 216 SER A N 1
ATOM 1571 C CA . SER A 1 216 ? 10.230 -2.963 2.618 1.00 97.00 216 SER A CA 1
ATOM 1572 C C . SER A 1 216 ? 10.016 -3.379 1.172 1.00 97.00 216 SER A C 1
ATOM 1574 O O . SER A 1 216 ? 8.893 -3.644 0.742 1.00 97.00 216 SER A O 1
ATOM 1576 N N . ALA A 1 217 ? 11.096 -3.412 0.405 1.00 96.25 217 ALA A N 1
ATOM 1577 C CA . ALA A 1 217 ? 11.049 -3.906 -0.954 1.00 96.25 217 ALA A CA 1
ATOM 1578 C C . ALA A 1 217 ? 12.373 -4.557 -1.328 1.00 96.25 217 ALA A C 1
ATOM 1580 O O . ALA A 1 217 ? 13.447 -4.089 -0.943 1.00 96.25 217 ALA A O 1
ATOM 1581 N N . VAL A 1 218 ? 12.284 -5.596 -2.146 1.00 95.56 218 VAL A N 1
ATOM 1582 C CA . VAL A 1 218 ? 13.409 -6.137 -2.904 1.00 95.56 218 VAL A CA 1
ATOM 1583 C C . VAL A 1 218 ? 13.046 -6.112 -4.378 1.00 95.56 218 VAL A C 1
ATOM 1585 O O . VAL A 1 218 ? 11.935 -6.461 -4.765 1.00 95.56 218 VAL A O 1
ATOM 1588 N N . TYR A 1 219 ? 13.977 -5.672 -5.214 1.00 93.69 219 TYR A N 1
ATOM 1589 C CA . TYR A 1 219 ? 13.762 -5.577 -6.651 1.00 93.69 219 TYR A CA 1
ATOM 1590 C C . TYR A 1 219 ? 15.033 -5.909 -7.427 1.00 93.69 219 TYR A C 1
ATOM 1592 O O . TYR A 1 219 ? 16.166 -5.779 -6.937 1.00 93.69 219 TYR A O 1
ATOM 1600 N N . ARG A 1 220 ? 14.833 -6.356 -8.664 1.00 93.69 220 ARG A N 1
ATOM 1601 C CA . ARG A 1 220 ? 15.889 -6.608 -9.641 1.00 93.69 220 ARG A CA 1
ATOM 1602 C C . ARG A 1 220 ? 15.481 -6.007 -10.978 1.00 93.69 220 ARG A C 1
ATOM 1604 O O . ARG A 1 220 ? 14.486 -6.418 -11.565 1.00 93.69 220 ARG A O 1
ATOM 1611 N N . TYR A 1 221 ? 16.273 -5.044 -11.432 1.00 91.38 221 TYR A N 1
ATOM 1612 C CA . TYR A 1 221 ? 16.197 -4.475 -12.776 1.00 91.38 221 TYR A CA 1
ATOM 1613 C C . TYR A 1 221 ? 16.982 -5.352 -13.757 1.00 91.38 221 TYR A C 1
ATOM 1615 O O . TYR A 1 221 ? 17.927 -6.029 -13.351 1.00 91.38 221 TYR A O 1
ATOM 1623 N N . ASN A 1 222 ? 16.607 -5.333 -15.036 1.00 90.94 222 ASN A N 1
ATOM 1624 C CA . ASN A 1 222 ? 17.192 -6.148 -16.110 1.00 90.94 222 ASN A CA 1
ATOM 1625 C C . ASN A 1 222 ? 17.138 -7.664 -15.864 1.00 90.94 222 ASN A C 1
ATOM 1627 O O . ASN A 1 222 ? 17.893 -8.430 -16.458 1.00 90.94 222 ASN A O 1
ATOM 1631 N N . ALA A 1 223 ? 16.240 -8.107 -14.990 1.00 92.06 223 ALA A N 1
ATOM 1632 C CA . ALA A 1 223 ? 16.028 -9.509 -14.683 1.00 92.06 223 ALA A CA 1
ATOM 1633 C C . ALA A 1 223 ? 14.556 -9.740 -14.353 1.00 92.06 223 ALA A C 1
ATOM 1635 O O . ALA A 1 223 ? 13.865 -8.845 -13.869 1.00 92.06 223 ALA A O 1
ATOM 1636 N N . LYS A 1 224 ? 14.077 -10.960 -14.587 1.00 93.94 224 LYS A N 1
ATOM 1637 C CA . LYS A 1 224 ? 12.705 -11.364 -14.263 1.00 93.94 224 LYS A CA 1
ATOM 1638 C C . LYS A 1 224 ? 12.709 -12.497 -13.234 1.00 93.94 224 LYS A C 1
ATOM 1640 O O . LYS A 1 224 ? 12.245 -13.584 -13.566 1.00 93.94 224 LYS A O 1
ATOM 1645 N N . PRO A 1 225 ? 13.273 -12.281 -12.028 1.00 96.62 225 PRO A N 1
ATOM 1646 C CA . PRO A 1 225 ? 13.262 -13.311 -11.005 1.00 96.62 225 PRO A CA 1
ATOM 1647 C C . PRO A 1 225 ? 11.827 -13.658 -10.614 1.00 96.62 225 PRO A C 1
ATOM 1649 O O . PRO A 1 225 ? 10.934 -12.803 -10.580 1.00 96.62 225 PRO A O 1
ATOM 1652 N N . THR A 1 226 ? 11.628 -14.923 -10.292 1.00 97.31 226 THR A N 1
ATOM 1653 C CA . THR A 1 226 ? 10.436 -15.435 -9.628 1.00 97.31 226 THR A CA 1
ATOM 1654 C C . THR A 1 226 ? 10.277 -14.811 -8.238 1.00 97.31 226 THR A C 1
ATOM 1656 O O . THR A 1 226 ? 11.207 -14.232 -7.667 1.00 97.31 226 THR A O 1
ATOM 1659 N N . LYS A 1 227 ? 9.080 -14.951 -7.664 1.00 96.31 227 LYS A N 1
ATOM 1660 C CA . LYS A 1 227 ? 8.802 -14.533 -6.286 1.00 96.31 227 LYS A CA 1
ATOM 1661 C C . LYS A 1 227 ? 9.767 -15.181 -5.284 1.00 96.31 227 LYS A C 1
ATOM 1663 O O . LYS A 1 227 ? 10.288 -14.487 -4.416 1.00 96.31 227 LYS A O 1
ATOM 1668 N N . ASP A 1 228 ? 10.034 -16.477 -5.432 1.00 96.25 228 ASP A N 1
ATOM 1669 C CA . ASP A 1 228 ? 10.876 -17.236 -4.500 1.00 96.25 228 ASP A CA 1
ATOM 1670 C C . ASP A 1 228 ? 12.346 -16.807 -4.581 1.00 96.25 228 ASP A C 1
ATOM 1672 O O . ASP A 1 228 ? 13.010 -16.659 -3.555 1.00 96.25 228 ASP A O 1
ATOM 1676 N N . GLU A 1 229 ? 12.841 -16.498 -5.783 1.00 97.19 229 GLU A N 1
ATOM 1677 C CA . GLU A 1 229 ? 14.178 -15.920 -5.958 1.00 97.19 229 GLU A CA 1
ATOM 1678 C C . GLU A 1 229 ? 14.301 -14.549 -5.286 1.00 97.19 229 GLU A C 1
ATOM 1680 O O . GLU A 1 229 ? 15.337 -14.259 -4.692 1.00 97.19 229 GLU A O 1
ATOM 1685 N N . LEU A 1 230 ? 13.256 -13.711 -5.334 1.00 96.38 230 LEU A N 1
ATOM 1686 C CA . LEU A 1 230 ? 13.237 -12.431 -4.619 1.00 96.38 230 LEU A CA 1
ATOM 1687 C C . LEU A 1 230 ? 13.161 -12.615 -3.096 1.00 96.38 230 LEU A C 1
ATOM 1689 O O . LEU A 1 230 ? 13.865 -11.910 -2.377 1.00 96.38 230 LEU A O 1
ATOM 1693 N N . LEU A 1 231 ? 12.368 -13.570 -2.601 1.00 95.19 231 LEU A N 1
ATOM 1694 C CA . LEU A 1 231 ? 12.276 -13.912 -1.172 1.00 95.19 231 LEU A CA 1
ATOM 1695 C C . LEU A 1 231 ? 13.604 -14.428 -0.596 1.00 95.19 231 LEU A C 1
ATOM 1697 O O . LEU A 1 231 ? 13.886 -14.245 0.591 1.00 95.19 231 LEU A O 1
ATOM 1701 N N . ALA A 1 232 ? 14.431 -15.057 -1.432 1.00 95.12 232 ALA A N 1
ATOM 1702 C CA . ALA A 1 232 ? 15.758 -15.525 -1.051 1.00 95.12 232 ALA A CA 1
ATOM 1703 C C . ALA A 1 232 ? 16.794 -14.390 -0.931 1.00 95.12 232 ALA A C 1
ATOM 1705 O O . ALA A 1 232 ? 17.856 -14.591 -0.336 1.00 95.12 232 ALA A O 1
ATOM 1706 N N . LEU A 1 233 ? 16.516 -13.199 -1.474 1.00 94.00 233 LEU A N 1
ATOM 1707 C CA . LEU A 1 233 ? 17.430 -12.063 -1.385 1.00 94.00 233 LEU A CA 1
ATOM 1708 C C . LEU A 1 233 ? 17.489 -11.490 0.032 1.00 94.00 233 LEU A C 1
ATOM 1710 O O . LEU A 1 233 ? 16.538 -11.551 0.810 1.00 94.00 233 LEU A O 1
ATOM 1714 N N . ASN A 1 234 ? 18.618 -10.853 0.347 1.00 92.06 234 ASN A N 1
ATOM 1715 C CA . ASN A 1 234 ? 18.718 -10.068 1.566 1.00 92.06 234 ASN A CA 1
ATOM 1716 C C . ASN A 1 234 ? 17.747 -8.879 1.510 1.00 92.06 234 ASN A C 1
ATOM 1718 O O . ASN A 1 234 ? 17.844 -8.037 0.614 1.00 92.06 234 ASN A O 1
ATOM 1722 N N . ASN A 1 235 ? 16.861 -8.801 2.498 1.00 91.75 235 ASN A N 1
ATOM 1723 C CA . ASN A 1 235 ? 15.971 -7.676 2.731 1.00 91.75 235 ASN A CA 1
ATOM 1724 C C . ASN A 1 235 ? 16.230 -7.163 4.156 1.00 91.75 235 ASN A C 1
ATOM 1726 O O . ASN A 1 235 ? 15.836 -7.838 5.108 1.00 91.75 235 ASN A O 1
ATOM 1730 N N . PRO A 1 236 ? 16.894 -6.006 4.335 1.00 88.00 236 PRO A N 1
ATOM 1731 C CA . PRO A 1 236 ? 17.183 -5.475 5.668 1.00 88.00 236 PRO A CA 1
ATOM 1732 C C . PRO A 1 236 ? 15.923 -4.996 6.408 1.00 88.00 236 PRO A C 1
ATOM 1734 O O . PRO A 1 236 ? 15.979 -4.752 7.613 1.00 88.00 236 PRO A O 1
ATOM 1737 N N . GLY A 1 237 ? 14.792 -4.875 5.705 1.00 93.38 237 GLY A N 1
ATOM 1738 C CA . GLY A 1 237 ? 13.548 -4.358 6.250 1.00 93.38 237 GLY A CA 1
ATOM 1739 C C . GLY A 1 237 ? 13.543 -2.839 6.413 1.00 93.38 237 GLY A C 1
ATOM 1740 O O . GLY A 1 237 ? 14.385 -2.108 5.889 1.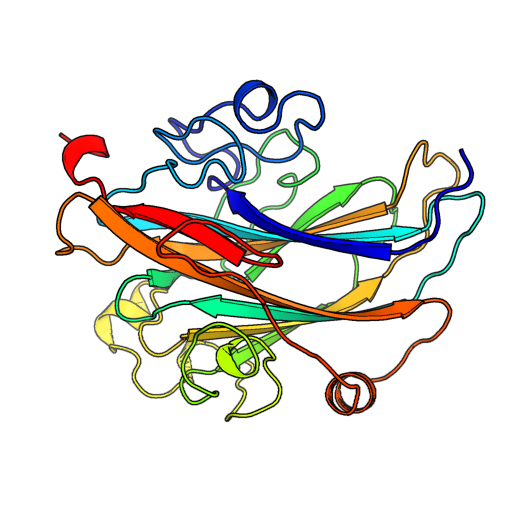00 93.38 237 GLY A O 1
ATOM 1741 N N . SER A 1 238 ? 12.537 -2.362 7.129 1.00 95.81 238 SER A N 1
ATOM 1742 C CA . SER A 1 238 ? 12.333 -0.971 7.498 1.00 95.81 238 SER A CA 1
ATOM 1743 C C . SER A 1 238 ? 13.238 -0.577 8.659 1.00 95.81 238 SER A C 1
ATOM 1745 O O . SER A 1 238 ? 13.312 -1.279 9.662 1.00 95.81 238 SER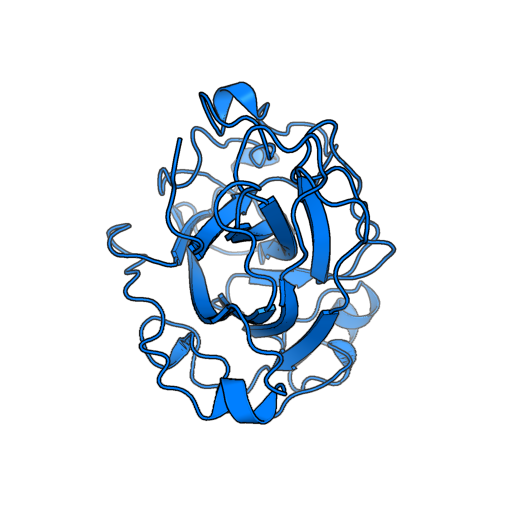 A O 1
ATOM 1747 N N . HIS A 1 239 ? 13.865 0.592 8.591 1.00 95.00 239 HIS A N 1
ATOM 1748 C CA . HIS A 1 239 ? 14.549 1.182 9.749 1.00 95.00 239 HIS A CA 1
ATOM 1749 C C . HIS A 1 239 ? 13.688 2.248 10.432 1.00 95.00 239 HIS A C 1
ATOM 1751 O O . HIS A 1 239 ? 14.198 3.073 11.188 1.00 95.00 239 HIS A O 1
ATOM 1757 N N . TYR A 1 240 ? 12.392 2.282 10.121 1.00 97.12 240 TYR A N 1
ATOM 1758 C CA . TYR A 1 240 ? 11.491 3.306 10.611 1.00 97.12 240 TYR A CA 1
ATOM 1759 C C . TYR A 1 240 ? 11.139 3.105 12.086 1.00 97.12 240 TYR A C 1
ATOM 1761 O O . TYR A 1 240 ? 10.641 2.051 12.491 1.00 97.12 240 TYR A O 1
ATOM 1769 N N . ASN A 1 241 ? 11.346 4.158 12.873 1.00 96.81 241 ASN A N 1
ATOM 1770 C CA . ASN A 1 241 ? 10.877 4.255 14.243 1.00 96.81 241 ASN A CA 1
ATOM 1771 C C . ASN A 1 241 ? 9.650 5.183 14.291 1.00 96.81 241 ASN A C 1
ATOM 1773 O O . ASN A 1 241 ? 9.780 6.393 14.057 1.00 96.81 241 ASN A O 1
ATOM 1777 N N . PRO A 1 242 ? 8.459 4.647 14.605 1.00 96.75 242 PRO A N 1
ATOM 1778 C CA . PRO A 1 242 ? 7.250 5.443 14.641 1.00 96.75 242 PRO A CA 1
ATOM 1779 C C . PRO A 1 242 ? 7.157 6.348 15.873 1.00 96.75 242 PRO A C 1
ATOM 1781 O O . PRO A 1 242 ? 6.384 7.289 15.817 1.00 96.75 242 PRO A O 1
ATOM 1784 N N . GLU A 1 243 ? 7.931 6.157 16.944 1.00 96.12 243 GLU A N 1
ATOM 1785 C CA . GLU A 1 243 ? 7.847 6.989 18.162 1.00 96.12 243 GLU A CA 1
ATOM 1786 C C . GLU A 1 243 ? 8.401 8.401 17.947 1.00 96.12 243 GLU A C 1
ATOM 1788 O O . GLU A 1 243 ? 7.825 9.398 18.383 1.00 96.12 243 GLU A O 1
ATOM 1793 N N . ASN A 1 244 ? 9.489 8.511 17.189 1.00 94.56 244 ASN A N 1
ATOM 1794 C CA . ASN A 1 244 ? 10.133 9.786 16.869 1.00 94.56 244 ASN A CA 1
ATOM 1795 C C . ASN A 1 244 ? 10.031 10.161 15.380 1.00 94.56 244 ASN A C 1
ATOM 1797 O O . ASN A 1 244 ? 10.639 11.143 14.965 1.00 94.56 244 ASN A O 1
ATOM 1801 N N . HIS A 1 245 ? 9.276 9.387 14.588 1.00 95.44 245 HIS A N 1
ATOM 1802 C CA . HIS A 1 245 ? 9.116 9.559 13.141 1.00 95.44 245 HIS A CA 1
ATOM 1803 C C . HIS A 1 245 ? 10.464 9.728 12.417 1.00 95.44 245 HIS A C 1
ATOM 1805 O O . HIS A 1 245 ? 10.701 10.694 11.697 1.00 95.44 245 HIS A O 1
ATOM 1811 N N . SER A 1 246 ? 11.364 8.767 12.620 1.00 95.31 246 SER A N 1
ATOM 1812 C CA . SER A 1 246 ? 12.697 8.771 12.011 1.00 95.31 246 SER A CA 1
ATOM 1813 C C . SER A 1 246 ? 12.991 7.467 11.274 1.00 95.31 246 SER A C 1
ATOM 1815 O O . SER A 1 246 ? 12.308 6.463 11.466 1.00 95.31 246 SER A O 1
ATOM 1817 N N . GLY A 1 247 ? 14.005 7.482 10.409 1.00 93.31 247 GLY A N 1
ATOM 1818 C CA . GLY A 1 247 ? 14.383 6.332 9.590 1.00 93.31 247 GLY A CA 1
ATOM 1819 C C . GLY A 1 247 ? 13.698 6.310 8.221 1.00 93.31 247 GLY A C 1
ATOM 1820 O O . GLY A 1 247 ? 13.248 7.334 7.703 1.00 93.31 247 GLY A O 1
ATOM 1821 N N . SER A 1 248 ? 13.667 5.135 7.597 1.00 91.75 248 SER A N 1
ATOM 1822 C CA . SER A 1 248 ? 13.220 4.948 6.213 1.00 91.75 248 SER A CA 1
ATOM 1823 C C . SER A 1 248 ? 12.227 3.800 6.075 1.00 91.75 248 SER A C 1
ATOM 1825 O O . SER A 1 248 ? 12.167 2.910 6.919 1.00 91.75 248 SER A O 1
ATOM 1827 N N . ASN A 1 249 ? 11.469 3.823 4.974 1.00 91.88 249 ASN A N 1
ATOM 1828 C CA . ASN A 1 249 ? 10.484 2.802 4.610 1.00 91.88 249 ASN A CA 1
ATOM 1829 C C . ASN A 1 249 ? 9.436 2.566 5.706 1.00 91.88 249 ASN A C 1
ATOM 1831 O O . ASN A 1 249 ? 9.138 1.441 6.092 1.00 91.88 249 ASN A O 1
ATOM 1835 N N . GLY A 1 250 ? 8.890 3.653 6.231 1.00 96.19 250 GLY A N 1
ATOM 1836 C CA . GLY A 1 250 ? 7.803 3.637 7.191 1.00 96.19 250 GLY A CA 1
ATOM 1837 C C . GLY A 1 250 ? 7.135 5.009 7.255 1.00 96.19 250 GLY A C 1
ATOM 1838 O O . GLY A 1 250 ? 7.654 5.990 6.712 1.00 96.19 250 GLY A O 1
ATOM 1839 N N . ASP A 1 251 ? 5.956 5.058 7.859 1.00 97.06 251 ASP A N 1
ATOM 1840 C CA . ASP A 1 251 ? 5.220 6.288 8.129 1.00 97.06 251 ASP A CA 1
ATOM 1841 C C . ASP A 1 251 ? 4.308 6.076 9.343 1.00 97.06 251 ASP A C 1
ATOM 1843 O O . ASP A 1 251 ? 4.010 4.940 9.728 1.00 97.06 251 ASP A O 1
ATOM 1847 N N . ARG A 1 252 ? 3.844 7.172 9.937 1.00 96.75 252 ARG A N 1
ATOM 1848 C CA . ARG A 1 252 ? 2.856 7.142 11.015 1.00 96.75 252 ARG A CA 1
ATOM 1849 C C . ARG A 1 252 ? 1.773 8.177 10.776 1.00 96.75 252 ARG A C 1
ATOM 1851 O O . ARG A 1 252 ? 2.020 9.228 10.186 1.00 96.75 252 ARG A O 1
ATOM 1858 N N . MET A 1 253 ? 0.609 7.904 11.338 1.00 96.25 253 MET A N 1
ATOM 1859 C CA . MET A 1 253 ? -0.395 8.921 11.634 1.00 96.25 253 MET A CA 1
ATOM 1860 C C . MET A 1 253 ? -0.648 8.959 13.136 1.00 96.25 253 MET A C 1
ATOM 1862 O O . MET A 1 253 ? -0.209 8.070 13.869 1.00 96.25 253 MET A O 1
ATOM 1866 N N . LEU A 1 254 ? -1.372 9.976 13.578 1.00 96.25 254 LEU A N 1
ATOM 1867 C CA . LEU A 1 254 ? -1.883 10.090 14.934 1.00 96.25 254 LEU A CA 1
ATOM 1868 C C . LEU A 1 254 ? -3.392 9.850 14.922 1.00 96.25 254 LEU A C 1
ATOM 1870 O O . LEU A 1 254 ? -4.118 10.384 14.082 1.00 96.25 254 LEU A O 1
ATOM 1874 N N . TYR A 1 255 ? -3.878 9.051 15.857 1.00 96.12 255 TYR A N 1
ATOM 1875 C CA . TYR A 1 255 ? -5.306 8.882 16.049 1.00 96.12 255 TYR A CA 1
ATOM 1876 C C . TYR A 1 255 ? -5.923 10.189 16.559 1.00 96.12 255 TYR A C 1
ATOM 1878 O O . TYR A 1 255 ? -5.429 10.783 17.520 1.00 96.12 255 TYR A O 1
ATOM 1886 N N . SER A 1 256 ? -7.015 10.635 15.939 1.00 93.25 256 SER A N 1
ATOM 1887 C CA . SER A 1 256 ? -7.761 11.819 16.372 1.00 93.25 256 SER A CA 1
ATOM 1888 C C . SER A 1 256 ? -9.267 11.556 16.351 1.00 93.25 256 SER A C 1
ATOM 1890 O O . SER A 1 256 ? -9.839 11.382 15.274 1.00 93.25 256 SER A O 1
ATOM 1892 N N . PRO A 1 257 ? -9.957 11.572 17.505 1.00 83.25 257 PRO A N 1
ATOM 1893 C CA . PRO A 1 257 ? -11.405 11.376 17.545 1.00 83.25 257 PRO A CA 1
ATOM 1894 C C . PRO A 1 257 ? -12.187 12.557 16.943 1.00 83.25 257 PRO A C 1
ATOM 1896 O O . PRO A 1 257 ? -13.359 12.404 16.619 1.00 83.25 257 PRO A O 1
ATOM 1899 N N . ALA A 1 258 ? -11.551 13.723 16.775 1.00 65.75 258 ALA A N 1
ATOM 1900 C CA . ALA A 1 258 ? -12.208 14.986 16.435 1.00 65.75 258 ALA A CA 1
ATOM 1901 C C . ALA A 1 258 ? -12.514 15.186 14.938 1.00 65.75 258 ALA A C 1
ATOM 1903 O O . ALA A 1 258 ? -13.144 16.174 14.583 1.00 65.75 258 ALA A O 1
ATOM 1904 N N . LEU A 1 259 ? -12.095 14.278 14.049 1.00 60.44 259 LEU A N 1
ATOM 1905 C CA . LEU A 1 259 ? -12.372 14.402 12.607 1.00 60.44 259 LEU A CA 1
ATOM 1906 C C . LEU A 1 259 ? -13.834 14.088 12.222 1.00 60.44 259 LEU A C 1
ATOM 1908 O O . LEU A 1 259 ? -14.188 14.234 11.056 1.00 60.44 259 LEU A O 1
ATOM 1912 N N . TYR A 1 260 ? -14.669 13.674 13.183 1.00 46.16 260 TYR A N 1
ATOM 1913 C CA . TYR A 1 260 ? -16.076 13.296 12.978 1.00 46.16 260 TYR A CA 1
ATOM 1914 C C . TYR A 1 260 ? -17.031 13.859 14.053 1.00 46.16 260 TYR A C 1
ATOM 1916 O O . TYR A 1 260 ? -18.072 13.253 14.310 1.00 46.16 260 TYR A O 1
ATOM 1924 N N . ALA A 1 261 ? -16.668 14.969 14.710 1.00 34.72 261 ALA A N 1
ATOM 1925 C CA . ALA A 1 261 ? -17.551 15.684 15.642 1.00 34.72 261 ALA A CA 1
ATOM 1926 C C . ALA A 1 261 ? -18.385 16.756 14.928 1.00 34.72 261 ALA A C 1
ATOM 1928 O O . ALA A 1 261 ? -17.824 17.429 14.033 1.00 34.72 261 ALA A O 1
#

Foldseek 3Di:
DADDFWDKAKWKAAQAPDPQWAFLCQQPPPQSATTHHHQAGYTQPLAAEDEAQHKIWTKIKIWGGDPVDWWKWKKKKKKFWDLVWKWFAFDFGAAHPHQQQRDTCNRGQKDFRHKPQFPDDKDKAKWWELAQDCQDFFSNALPLDGDIDSDLLPYPPADPVVVVRRTGSSTGMMMMMIIGGTGHPPDPDIMITMMIGIITGHPDDDFFDKGKMFMWMFMDTNDYDDPVVRSPDDTRTWPADSVVSDGGRIHIYTYDNPSVD

Secondary structure (DSSP, 8-state):
--PPS-EEEEEEEPPTT-TTPBPHHHHSTT---SPBPTT--STT-S--EE-TT-EEEEEEEEE---GGG---EEEEEEEEE-TTTEEEE-S-----SSGGG-S--TT-SEEEEEEES-SSPPPEEEEEESSSS-SSSBGGGS--SS--BSSGGGSTT--HHHHTTTEESS--EEEEEEEEPPPPTT-SS--EEEEEEEEEEPTTPPTT-EEEEEEEEEEEET----HHHHHTS----B--BTTTTBSSSEEEEEE-GGGG-

Solvent-accessible surface area (backbone atoms only — not comparable to full-atom values): 12911 Å² total; per-residue (Å²): 133,91,64,78,60,62,50,76,46,47,32,67,27,23,50,26,67,46,84,71,43,30,56,18,63,63,15,26,68,98,56,51,31,48,38,19,28,47,79,37,58,44,64,77,63,53,70,26,36,46,27,63,62,40,64,32,18,47,33,42,38,42,33,34,9,23,62,92,49,62,39,35,22,25,34,41,39,20,41,15,29,50,38,92,45,34,22,40,31,30,37,79,44,49,37,29,96,27,49,38,18,57,34,49,32,82,48,36,32,61,33,68,16,19,51,40,44,54,89,64,82,65,60,69,51,61,35,29,20,47,68,29,57,68,50,37,47,27,74,17,8,44,71,68,58,56,62,76,30,83,44,65,86,74,32,66,74,42,47,72,73,43,41,77,67,33,33,26,46,18,36,30,36,39,34,36,41,30,46,36,55,55,38,32,97,79,36,90,50,59,17,37,40,22,34,32,34,30,32,24,30,48,65,90,70,55,76,63,40,75,46,49,36,23,20,28,68,44,74,40,65,75,38,79,65,53,69,68,61,55,61,71,47,92,59,78,33,7,63,30,40,64,90,78,65,44,75,42,39,34,36,38,30,23,32,32,72,72,80,78,114

Nearest PDB structures (foldseek):
  3kpt-assembly1_A  TM=5.473E-01  e=6.540E-04  Bacillus cereus ATCC 14579
  3rkp-assembly2_B  TM=5.063E-01  e=1.484E-02  Bacillus cereus ATCC 14579
  7wwo-assembly1_A  TM=4.458E-01  e=6.083E-03  Thermus thermophilus HB8
  7sqz-assembly1_A  TM=1.743E-01  e=2.508E+00  Citrus sudden death-associated virus
  2wlp-assembly2_B  TM=1.705E-01  e=5.787E+00  Sesbania mosaic virus

pLDDT: mean 93.02, std 9.04, range [34.72, 98.81]

Radius of gyration: 17.15 Å; Cα contacts (8 Å, |Δi|>4): 783; chains: 1; bounding box: 39×39×48 Å

Sequence (261 aa):
MVSAPGGFTKFYGGVGGAEGNVPAAQFMPGDSQVDGPPGSTIRRSGHNVAGPGQTVTSVLLLVGSGIANSAPGQALLCDAWDNNKLNLHAGNWGKGSRSGQKFPSNGKAVWLSGSTYIDKDPTYTVEYSGDSTTAGGGAGSTCKDGTWYDDPAKVPGNDPELAKQGIYTGVSHVRIYTSIEEPTATAQSLVYQFYSIALRVKPGQQSGDILPNWASAVYRYNAKPTKDELLALNNPGSHYNPENHSGSNGDRMLYSPALYA

Mean predicted aligned error: 4.03 Å